Protein AF-0000000068155072 (afdb_homodimer)

pLDDT: mean 82.51, std 19.66, range [22.53, 98.81]

Organism: Acanthamoeba castellanii (strain ATCC 30010 / Neff) (NCBI:txid1257118)

Sequence (380 aa):
MREYTLVVLGPGGVGKSAITVQFIHDKFLERYDPTVEDSYRKEIAVDGAACTLDIMDTAGQDEYKALMDQYMKNAHGFLMVYSITSTTSFEAMNKFHESIRRVHPTALPVLLVGNKVDLENDREIQRAEGEEWAKKHHTGFIEVSAKGKINVVETFEWMVRAIDEWRKKHPDLNTQRSAAVGKKKKCTLFMREYTLVVLGPGGVGKSAITVQFIHDKFLERYDPTVEDSYRKEIAVDGAACTLDIMDTAGQDEYKALMDQYMKNAHGFLMVYSITSTTSFEAMNKFHESIRRVHPTALPVLLVGNKVDLENDREIQRAEGEEWAKKHHTGFIEVSAKGKINVVETFEWMVRAIDEWRKKHPDLNTQRSAAVGKKKKCTLF

InterPro domains:
  IPR001806 Small GTPase [PF00071] (6-163)
  IPR001806 Small GTPase [PS51421] (1-190)
  IPR001806 Small GTPase [SM00174] (6-166)
  IPR005225 Small GTP-binding domain [TIGR00231] (1-159)
  IPR020849 Small GTPase, Ras-type [PTHR24070] (3-178)
  IPR027417 P-loop containing nucleoside triphosphate hydrolase [G3DSA:3.40.50.300] (1-172)
  IPR027417 P-loop containing nucleoside triphosphate hydrolase [SSF52540] (3-174)

Radius of gyration: 23.32 Å; Cα contacts (8 Å, |Δi|>4): 671; chains: 2; bounding box: 80×67×50 Å

Foldseek 3Di:
DDDAQEAEDFDPPLCSVLLVCCQVPVDRDPPPCQPDFDWDWDWDDDPRDIDIDIDTDHRVPDVVVVVVVVSLLLHQEYEYTGEQLDPVRVVCSVVVLVVSCVNPVPDHAYEYEHEDVVPVVSGDHDPVNQVVVCVVSVYHYDYYYSNVRGCSNVVVVVNVVRSVVVCVVVVPVVVPSVVVVPPPPPPPDD/DDDAQEAEDFDPPLCSVLLVCCQVVVDRDPPPCQPDFDWDWDWDDDPRDIDIDIDTDHRVPDVVVVVVVVSLLLHQEYEYTGEQLDPVRVVCSVVVLVVSCVNPVPDHAYEYEHEDVVPVVSGDHDPVNQVVVCVVSVYHYDYYYSNVRGCSNVVVVVNVVRSVVVCVVPVPVVVPSVVVVPPPPPPPDD

Nearest PDB structures (foldseek):
  1yzq-assembly1_A  TM=7.860E-01  e=3.644E-17  Homo sapiens
  2gil-assembly2_B  TM=7.941E-01  e=4.414E-17  Homo sapiens
  4fmb-assembly1_B  TM=7.884E-01  e=1.304E-15  Homo sapiens
  8a4a-assembly1_B  TM=7.931E-01  e=2.633E-15  Bos taurus
  2y8e-assembly2_B  TM=7.922E-01  e=4.987E-15  Drosophila melanogaster

Secondary structure (DSSP, 8-state):
-EEEEEEEE--TTSSHHHHHHHHHHS---S------SEEEEEEEEETTEEEEEEEEE--S-HHHHHHHHHHHHH-SEEEEEEETT-HHHHHTHHHHHHHHHHH--S---EEEEEE-GGGGGG--S-HHHHHHHHHHHT-EEEE-BTTTTBSHHHHHHHHHHHHHHHHHH-HHHHHHHHHHHH--------/-EEEEEEEE--TTSSHHHHHHHHHHS---S------SEEEEEEEEETTEEEEEEEEE--S-HHHHHHHHHHHHH-SEEEEEEETT-HHHHHTHHHHHHHHHHH-SS---EEEEEE-GGGGGG--S-HHHHHHHHHHHT-EEEE-BTTTTBSHHHHHHHHHHHHHHHHHH-HHHHHHHHHHHH--------

Solvent-accessible surface area (backbone atoms only — not comparable to full-atom values): 20598 Å² total; per-residue (Å²): 129,54,73,43,33,34,37,38,45,38,51,72,88,33,42,61,62,32,38,50,40,21,59,75,66,70,39,65,61,85,78,60,45,24,54,59,71,40,75,48,77,45,78,46,73,55,96,88,37,70,32,36,39,37,36,38,38,52,43,40,47,71,74,43,49,58,53,46,51,51,46,65,72,64,38,47,30,38,38,40,37,19,25,24,61,31,60,69,36,50,62,46,47,58,59,54,51,50,55,50,38,70,77,35,74,68,80,58,45,36,35,39,33,36,20,48,56,80,45,60,90,53,53,61,51,54,68,67,57,52,49,50,52,18,59,76,68,71,33,42,69,48,67,21,11,38,80,74,63,35,53,47,66,54,50,57,49,49,49,53,52,45,36,53,52,49,41,71,76,38,64,81,62,54,63,61,65,58,50,69,72,56,66,67,71,77,77,66,80,123,129,54,73,42,34,36,36,39,43,39,51,71,89,33,42,62,62,32,37,51,41,21,61,74,68,70,40,65,63,83,78,59,46,25,57,58,67,42,75,46,78,46,79,44,74,55,97,87,38,70,32,36,39,37,36,37,38,53,44,40,48,70,73,43,50,60,51,48,51,51,47,66,71,64,39,47,30,37,39,41,35,19,24,24,59,30,59,68,37,49,62,47,46,59,60,54,51,49,55,48,39,71,76,35,73,69,80,58,45,38,34,40,32,36,20,49,56,82,43,60,91,53,52,62,50,53,69,66,55,53,49,51,51,19,59,76,68,72,34,42,68,48,65,22,12,36,80,74,63,34,54,47,64,55,51,56,48,49,49,54,52,44,36,53,54,48,41,71,73,38,63,82,62,53,62,61,65,57,49,68,74,56,65,65,72,78,76,67,79,123

Structure (mmCIF, N/CA/C/O backbone):
data_AF-0000000068155072-model_v1
#
loop_
_entity.id
_entity.type
_entity.pdbx_description
1 polymer 'small monomeric GTPase'
#
loop_
_atom_site.group_PDB
_atom_site.id
_atom_site.type_symbol
_atom_site.label_atom_id
_atom_site.label_alt_id
_atom_site.label_comp_id
_atom_site.label_asym_id
_atom_site.label_entity_id
_atom_site.label_seq_id
_atom_site.pdbx_PDB_ins_code
_atom_site.Cartn_x
_atom_site.Cartn_y
_atom_site.Cartn_z
_atom_site.occupancy
_atom_site.B_iso_or_equiv
_atom_site.auth_seq_id
_atom_site.auth_comp_id
_atom_site.auth_asym_id
_atom_site.auth_atom_id
_atom_site.pdbx_PDB_model_num
ATOM 1 N N . MET A 1 1 ? -21 -23.781 -3.838 1 61.44 1 MET A N 1
ATOM 2 C CA . MET A 1 1 ? -20 -23.359 -4.828 1 61.44 1 MET A CA 1
ATOM 3 C C . MET A 1 1 ? -18.609 -23.25 -4.191 1 61.44 1 MET A C 1
ATOM 5 O O . MET A 1 1 ? -18.484 -22.859 -3.033 1 61.44 1 MET A O 1
ATOM 9 N N . ARG A 1 2 ? -17.594 -23.938 -4.914 1 85.12 2 ARG A N 1
ATOM 10 C CA . ARG A 1 2 ? -16.234 -24 -4.375 1 85.12 2 ARG A CA 1
ATOM 11 C C . ARG A 1 2 ? -15.562 -22.625 -4.453 1 85.12 2 ARG A C 1
ATOM 13 O O . ARG A 1 2 ? -15.695 -21.922 -5.457 1 85.12 2 ARG A O 1
ATOM 20 N N . GLU A 1 3 ? -15.039 -22.156 -3.268 1 88.56 3 GLU A N 1
ATOM 21 C CA . GLU A 1 3 ? -14.383 -20.844 -3.182 1 88.56 3 GLU A CA 1
ATOM 22 C C . GLU A 1 3 ? -12.891 -20.984 -2.895 1 88.56 3 GLU A C 1
ATOM 24 O O . GLU A 1 3 ? -12.492 -21.844 -2.1 1 88.56 3 GLU A O 1
ATOM 29 N N . TYR A 1 4 ? -12.211 -20.25 -3.6 1 93.19 4 TYR A N 1
ATOM 30 C CA . TYR A 1 4 ? -10.758 -20.234 -3.453 1 93.19 4 TYR A CA 1
ATOM 31 C C . TYR A 1 4 ? -10.266 -18.812 -3.148 1 93.19 4 TYR A C 1
ATOM 33 O O . TYR A 1 4 ? -10.531 -17.875 -3.906 1 93.19 4 TYR A O 1
ATOM 41 N N . THR A 1 5 ? -9.617 -18.641 -2.029 1 91.81 5 THR A N 1
ATOM 42 C CA . THR A 1 5 ? -9.031 -17.359 -1.66 1 91.81 5 THR A CA 1
ATOM 43 C C . THR A 1 5 ? -7.539 -17.328 -1.968 1 91.81 5 THR A C 1
ATOM 45 O O . THR A 1 5 ? -6.781 -18.156 -1.455 1 91.81 5 THR A O 1
ATOM 48 N N . LEU A 1 6 ? -7.168 -16.344 -2.873 1 94.44 6 LEU A N 1
ATOM 49 C CA . LEU A 1 6 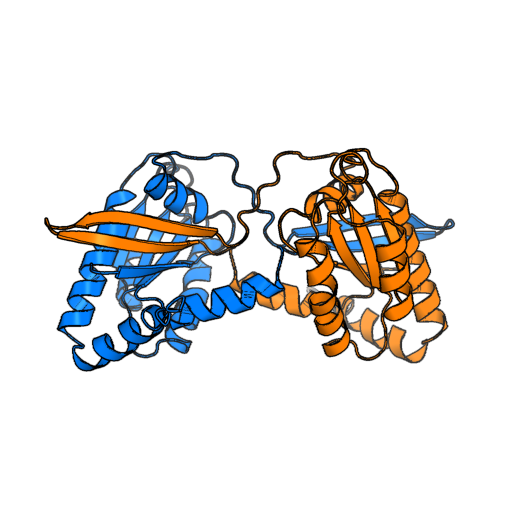? -5.773 -16.203 -3.277 1 94.44 6 LEU A CA 1
ATOM 50 C C . LEU A 1 6 ? -5.207 -14.859 -2.842 1 94.44 6 LEU A C 1
ATOM 52 O O . LEU A 1 6 ? -5.906 -13.844 -2.881 1 94.44 6 LEU A O 1
ATOM 56 N N . VAL A 1 7 ? -3.969 -14.844 -2.438 1 90.94 7 VAL A N 1
ATOM 57 C CA . VAL A 1 7 ? -3.248 -13.609 -2.146 1 90.94 7 VAL A CA 1
ATOM 58 C C . VAL A 1 7 ? -2.072 -13.461 -3.107 1 90.94 7 VAL A C 1
ATOM 60 O O . VAL A 1 7 ? -1.313 -14.406 -3.324 1 90.94 7 VAL A O 1
ATOM 63 N N . VAL A 1 8 ? -1.972 -12.281 -3.791 1 90.62 8 VAL A N 1
ATOM 64 C CA . VAL A 1 8 ? -0.889 -11.984 -4.723 1 90.62 8 VAL A CA 1
ATOM 65 C C . VAL A 1 8 ? 0.166 -11.125 -4.031 1 90.62 8 VAL A C 1
ATOM 67 O O . VAL A 1 8 ? -0.12 -10 -3.613 1 90.62 8 VAL A O 1
ATOM 70 N N . LEU A 1 9 ? 1.387 -11.664 -3.943 1 89.44 9 LEU A N 1
ATOM 71 C CA . LEU A 1 9 ? 2.479 -11.008 -3.232 1 89.44 9 LEU A CA 1
ATOM 72 C C . LEU A 1 9 ? 3.641 -10.711 -4.176 1 89.44 9 LEU A C 1
ATOM 74 O O . LEU A 1 9 ? 3.783 -11.359 -5.215 1 89.44 9 LEU A O 1
ATOM 78 N N . GLY A 1 10 ? 4.465 -9.75 -3.799 1 88.5 10 GLY A N 1
ATOM 79 C CA . GLY A 1 10 ? 5.664 -9.367 -4.527 1 88.5 10 GLY A CA 1
ATOM 80 C C . GLY A 1 10 ? 6.004 -7.895 -4.387 1 88.5 10 GLY A C 1
ATOM 81 O O . GLY A 1 10 ? 5.18 -7.105 -3.924 1 88.5 10 GLY A O 1
ATOM 82 N N . PRO A 1 11 ? 7.215 -7.586 -4.816 1 82.12 11 PRO A N 1
ATOM 83 C CA . PRO A 1 11 ? 7.605 -6.176 -4.734 1 82.12 11 PRO A CA 1
ATOM 84 C C . PRO A 1 11 ? 6.793 -5.281 -5.664 1 82.12 11 PRO A C 1
ATOM 86 O O . PRO A 1 11 ? 6.039 -5.777 -6.504 1 82.12 11 PRO A O 1
ATOM 89 N N . GLY A 1 12 ? 6.91 -3.992 -5.301 1 73.5 12 GLY A N 1
ATOM 90 C CA . GLY A 1 12 ? 6.27 -3.021 -6.172 1 73.5 12 GLY A CA 1
ATOM 91 C C . GLY A 1 12 ? 6.816 -3.037 -7.586 1 73.5 12 GLY A C 1
ATOM 92 O O . GLY A 1 12 ? 8.016 -3.215 -7.793 1 73.5 12 GLY A O 1
ATOM 93 N N . GLY A 1 13 ? 5.879 -2.9 -8.578 1 77.5 13 GLY A N 1
ATOM 94 C CA . GLY A 1 13 ? 6.289 -2.68 -9.953 1 77.5 13 GLY A CA 1
ATOM 95 C C . GLY A 1 13 ? 6.453 -3.965 -10.742 1 77.5 13 GLY A C 1
ATOM 96 O O . GLY A 1 13 ? 6.742 -3.934 -11.945 1 77.5 13 GLY A O 1
ATOM 97 N N . VAL A 1 14 ? 6.266 -5.078 -10.109 1 87.75 14 VAL A N 1
ATOM 98 C CA . VAL A 1 14 ? 6.547 -6.336 -10.797 1 87.75 14 VAL A CA 1
ATOM 99 C C . VAL A 1 14 ? 5.352 -6.73 -11.664 1 87.75 14 VAL A C 1
ATOM 101 O O . VAL A 1 14 ? 5.465 -7.602 -12.523 1 87.75 14 VAL A O 1
ATOM 104 N N . GLY A 1 15 ? 4.191 -6.172 -11.398 1 86.25 15 GLY A N 1
ATOM 105 C CA . GLY A 1 15 ? 3.033 -6.43 -12.234 1 86.25 15 GLY A CA 1
ATOM 106 C C . GLY A 1 15 ? 1.96 -7.242 -11.539 1 86.25 15 GLY A C 1
ATOM 107 O O . GLY A 1 15 ? 1.174 -7.93 -12.195 1 86.25 15 GLY A O 1
ATOM 108 N N . LYS A 1 16 ? 1.949 -7.223 -10.141 1 86 16 LYS A N 1
ATOM 109 C CA . LYS A 1 16 ? 0.896 -7.922 -9.414 1 86 16 LYS A CA 1
ATOM 110 C C . LYS A 1 16 ? -0.487 -7.484 -9.883 1 86 16 LYS A C 1
ATOM 112 O O . LYS A 1 16 ? -1.323 -8.32 -10.234 1 86 16 LYS A O 1
ATOM 117 N N . SER A 1 17 ? -0.639 -6.176 -9.922 1 80.56 17 SER A N 1
ATOM 118 C CA . SER A 1 17 ? -1.934 -5.633 -10.32 1 80.56 17 SER A CA 1
ATOM 119 C C . SER A 1 17 ? -2.211 -5.883 -11.797 1 80.56 17 SER A C 1
ATOM 121 O O . SER A 1 17 ? -3.357 -6.117 -12.188 1 80.56 17 SER A O 1
ATOM 123 N N . ALA A 1 18 ? -1.184 -5.738 -12.617 1 84.5 18 ALA A N 1
ATOM 124 C CA . ALA A 1 18 ? -1.366 -5.973 -14.047 1 84.5 18 ALA A CA 1
ATOM 125 C C . ALA A 1 18 ? -1.849 -7.398 -14.312 1 84.5 18 ALA A C 1
ATOM 127 O O . ALA A 1 18 ? -2.738 -7.613 -15.141 1 84.5 18 ALA A O 1
ATOM 128 N N . ILE A 1 19 ? -1.266 -8.391 -13.609 1 92.25 19 ILE A N 1
ATOM 129 C CA . ILE A 1 19 ? -1.659 -9.789 -13.766 1 92.25 19 ILE A CA 1
ATOM 130 C C . ILE A 1 19 ? -3.109 -9.969 -13.328 1 92.25 19 ILE A C 1
ATOM 132 O O . ILE A 1 19 ? -3.916 -10.555 -14.047 1 92.25 19 ILE A O 1
ATOM 136 N N . THR A 1 20 ? -3.447 -9.477 -12.156 1 89.12 20 THR A N 1
ATOM 137 C CA . THR A 1 20 ? -4.777 -9.641 -11.578 1 89.12 20 THR A CA 1
ATOM 138 C C . THR A 1 20 ? -5.832 -8.969 -12.445 1 89.12 20 THR A C 1
ATOM 140 O O . THR A 1 20 ? -6.875 -9.555 -12.742 1 89.12 20 THR A O 1
ATOM 143 N N . VAL A 1 21 ? -5.578 -7.758 -12.852 1 83.88 21 VAL A N 1
ATOM 144 C CA . VAL A 1 21 ? -6.539 -7.004 -13.648 1 83.88 21 VAL A CA 1
ATOM 145 C C . VAL A 1 21 ? -6.711 -7.664 -15.016 1 83.88 21 VAL A C 1
ATOM 147 O O . VAL A 1 21 ? -7.824 -7.727 -15.547 1 83.88 21 VAL A O 1
ATOM 150 N N . GLN A 1 22 ? -5.602 -8.102 -15.641 1 89.44 22 GLN A N 1
ATOM 151 C CA . GLN A 1 22 ? -5.703 -8.82 -16.906 1 89.44 22 GLN A CA 1
ATOM 152 C C . GLN A 1 22 ? -6.59 -10.055 -16.766 1 89.44 22 GLN A C 1
ATOM 154 O O . GLN A 1 22 ? -7.398 -10.352 -17.641 1 89.44 22 GLN A O 1
ATOM 159 N N . PHE A 1 23 ? -6.453 -10.727 -15.695 1 92.06 23 PHE A N 1
ATOM 160 C CA . PHE A 1 23 ? -7.25 -11.914 -15.438 1 92.06 23 PHE A CA 1
ATOM 161 C C . PHE A 1 23 ? -8.719 -11.555 -15.234 1 92.06 23 PHE A C 1
ATOM 163 O O . PHE A 1 23 ? -9.609 -12.203 -15.781 1 92.06 23 PHE A O 1
ATOM 170 N N . ILE A 1 24 ? -8.961 -10.516 -14.398 1 86.12 24 ILE A N 1
ATOM 171 C CA . ILE A 1 24 ? -10.312 -10.148 -13.984 1 86.12 24 ILE A CA 1
ATOM 172 C C . ILE A 1 24 ? -11.031 -9.445 -15.133 1 86.12 24 ILE A C 1
ATOM 174 O O . ILE A 1 24 ? -12.211 -9.711 -15.391 1 86.12 24 ILE A O 1
ATOM 178 N N . HIS A 1 25 ? -10.32 -8.602 -15.805 1 81.31 25 HIS A N 1
ATOM 179 C CA . HIS A 1 25 ? -11.008 -7.707 -16.719 1 81.31 25 HIS A CA 1
ATOM 180 C C . HIS A 1 25 ? -10.555 -7.938 -18.156 1 81.31 25 HIS A C 1
ATOM 182 O O . HIS A 1 25 ? -11.086 -7.328 -19.094 1 81.31 25 HIS A O 1
ATOM 188 N N . ASP A 1 26 ? -9.555 -8.844 -18.297 1 86.5 26 ASP A N 1
ATOM 189 C CA . ASP A 1 26 ? -9.008 -9.109 -19.625 1 86.5 26 ASP A CA 1
ATOM 190 C C . ASP A 1 26 ? -8.477 -7.832 -20.266 1 86.5 26 ASP A C 1
ATOM 192 O O . ASP A 1 26 ? -8.773 -7.551 -21.438 1 86.5 26 ASP A O 1
ATOM 196 N N . LYS A 1 27 ? -7.922 -6.996 -19.438 1 80.06 27 LYS A N 1
ATOM 197 C CA . LYS A 1 27 ? -7.316 -5.754 -19.922 1 80.06 27 LYS A CA 1
ATOM 198 C C . LYS A 1 27 ? -5.984 -5.488 -19.234 1 80.06 27 LYS A C 1
ATOM 200 O O . LYS A 1 27 ? -5.766 -5.922 -18.094 1 80.06 27 LYS A O 1
ATOM 205 N N . PHE A 1 28 ? -5.07 -5.02 -20.078 1 75.69 28 PHE A N 1
ATOM 206 C CA . PHE A 1 28 ? -3.809 -4.555 -19.516 1 75.69 28 PHE A CA 1
ATOM 207 C C . PHE A 1 28 ? -3.85 -3.051 -19.266 1 75.69 28 PHE A C 1
ATOM 209 O O . PHE A 1 28 ? -4.023 -2.264 -20.203 1 75.69 28 PHE A O 1
ATOM 216 N N . LEU A 1 29 ? -4.004 -2.705 -17.922 1 58.09 29 LEU A N 1
ATOM 217 C CA . LEU A 1 29 ? -3.99 -1.285 -17.594 1 58.09 29 LEU A CA 1
ATOM 218 C C . LEU A 1 29 ? -2.562 -0.781 -17.406 1 58.09 29 LEU A C 1
ATOM 220 O O . LEU A 1 29 ? -1.775 -1.386 -16.688 1 58.09 29 LEU A O 1
ATOM 224 N N . GLU A 1 30 ? -2.062 -0.038 -18.359 1 50.88 30 GLU A N 1
ATOM 225 C CA . GLU A 1 30 ? -0.708 0.5 -18.281 1 50.88 30 GLU A CA 1
ATOM 226 C C . GLU A 1 30 ? -0.482 1.266 -16.984 1 50.88 30 GLU A C 1
ATOM 228 O O . GLU A 1 30 ? 0.624 1.263 -16.438 1 50.88 30 GLU A O 1
ATOM 233 N N . ARG A 1 31 ? -1.545 2.068 -16.641 1 47.62 31 ARG A N 1
ATOM 234 C CA . ARG A 1 31 ? -1.227 3.092 -15.648 1 47.62 31 ARG A CA 1
ATOM 235 C C . ARG A 1 31 ? -1.619 2.639 -14.242 1 47.62 31 ARG A C 1
ATOM 237 O O . ARG A 1 31 ? -2.789 2.355 -13.984 1 47.62 31 ARG A O 1
ATOM 244 N N . TYR A 1 32 ? -1.314 1.458 -13.906 1 43.62 32 TYR A N 1
ATOM 245 C CA . TYR A 1 32 ? -1.665 1.358 -12.492 1 43.62 32 TYR A CA 1
ATOM 246 C C . TYR A 1 32 ? -0.524 1.851 -11.609 1 43.62 32 TYR A C 1
ATOM 248 O O . TYR A 1 32 ? 0.577 1.295 -11.641 1 43.62 32 TYR A O 1
ATOM 256 N N . ASP A 1 33 ? -0.371 3.152 -11.297 1 44.53 33 ASP A N 1
ATOM 257 C CA . ASP A 1 33 ? 0.772 3.477 -10.453 1 44.53 33 ASP A CA 1
ATOM 258 C C . ASP A 1 33 ? 0.342 3.684 -9 1 44.53 33 ASP A C 1
ATOM 260 O O . ASP A 1 33 ? -0.058 4.785 -8.617 1 44.53 33 ASP A O 1
ATOM 264 N N . PRO A 1 34 ? -0.252 2.582 -8.414 1 46.09 34 PRO A N 1
ATOM 265 C CA . PRO A 1 34 ? -0.543 2.816 -6.996 1 46.09 34 PRO A CA 1
ATOM 266 C C . PRO A 1 34 ? 0.652 3.385 -6.234 1 46.09 34 PRO A C 1
ATOM 268 O O . PRO A 1 34 ? 1.802 3.121 -6.598 1 46.09 34 PRO A O 1
ATOM 271 N N . THR A 1 35 ? 0.375 4.484 -5.73 1 46.97 35 THR A N 1
ATOM 272 C CA . THR A 1 35 ? 1.529 4.949 -4.973 1 46.97 35 THR A CA 1
ATOM 273 C C . THR A 1 35 ? 1.931 3.924 -3.914 1 46.97 35 THR A C 1
ATOM 275 O O . THR A 1 35 ? 1.097 3.482 -3.121 1 46.97 35 THR A O 1
ATOM 278 N N . VAL A 1 36 ? 2.736 2.957 -4.297 1 57.34 36 VAL A N 1
ATOM 279 C CA . VAL A 1 36 ? 3.527 2.355 -3.227 1 57.34 36 VAL A CA 1
ATOM 280 C C . VAL A 1 36 ? 4.172 3.451 -2.381 1 57.34 36 VAL A C 1
ATOM 282 O O . VAL A 1 36 ? 4.277 4.602 -2.816 1 57.34 36 VAL A O 1
ATOM 285 N N . GLU A 1 37 ? 4.34 3.129 -0.931 1 58.28 37 GLU A N 1
ATOM 286 C CA . GLU A 1 37 ? 5.027 4.09 -0.075 1 58.28 37 GLU A CA 1
ATOM 287 C C . GLU A 1 37 ? 6.152 4.793 -0.828 1 58.28 37 GLU A C 1
ATOM 289 O O . GLU A 1 37 ? 6.941 4.148 -1.52 1 58.28 37 GLU A O 1
ATOM 294 N N . ASP A 1 38 ? 5.973 6.113 -1.082 1 65.81 38 ASP A N 1
ATOM 295 C CA . ASP A 1 38 ? 7.016 6.922 -1.706 1 65.81 38 ASP A CA 1
ATOM 296 C C . ASP A 1 38 ? 7.645 7.879 -0.696 1 65.81 38 ASP A C 1
ATOM 298 O O . ASP A 1 38 ? 6.969 8.359 0.218 1 65.81 38 ASP A O 1
ATOM 302 N N . SER A 1 39 ? 8.945 7.922 -0.762 1 75.56 39 SER A N 1
ATOM 303 C CA . SER A 1 3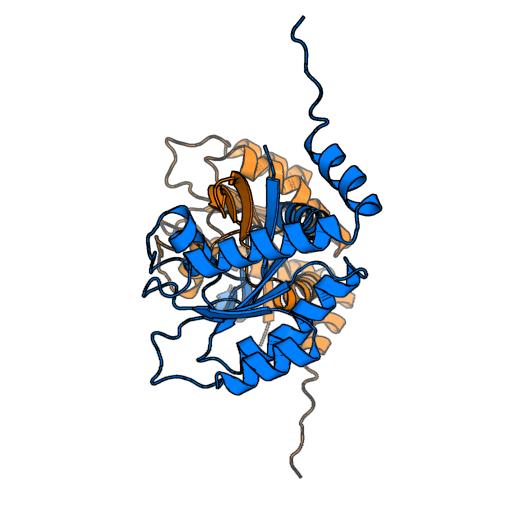9 ? 9.672 8.906 0.039 1 75.56 39 SER A CA 1
ATOM 304 C C . SER A 1 39 ? 10.242 10.016 -0.834 1 75.56 39 SER A C 1
ATOM 306 O O . SER A 1 39 ? 10.711 9.766 -1.945 1 75.56 39 SER A O 1
ATOM 308 N N . TYR A 1 40 ? 10.023 11.242 -0.422 1 78.75 40 TYR A N 1
ATOM 309 C CA . TYR A 1 40 ? 10.523 12.414 -1.123 1 78.75 40 TYR A CA 1
ATOM 310 C C . TYR A 1 40 ? 11.414 13.258 -0.213 1 78.75 40 TYR A C 1
ATOM 312 O O . TYR A 1 40 ? 11.203 13.305 1.001 1 78.75 40 TYR A O 1
ATOM 320 N N . ARG A 1 41 ? 12.5 13.836 -0.792 1 81.5 41 ARG A N 1
ATOM 321 C CA . ARG A 1 41 ? 13.312 14.836 -0.11 1 81.5 41 ARG A CA 1
ATOM 322 C C . ARG A 1 41 ? 13.273 16.172 -0.847 1 81.5 41 ARG A C 1
ATOM 324 O O . ARG A 1 41 ? 13.383 16.219 -2.074 1 81.5 41 ARG A O 1
ATOM 331 N N . LYS A 1 42 ? 12.906 17.234 -0.116 1 85.5 42 LYS A N 1
ATOM 332 C CA . LYS A 1 42 ? 12.836 18.562 -0.711 1 85.5 42 LYS A CA 1
ATOM 333 C C . LYS A 1 42 ? 13.461 19.609 0.208 1 85.5 42 LYS A C 1
ATOM 335 O O . LYS A 1 42 ? 13.25 19.578 1.423 1 85.5 42 LYS A O 1
ATOM 340 N N . GLU A 1 43 ? 14.367 20.438 -0.388 1 87.69 43 GLU A N 1
ATOM 341 C CA . GLU A 1 43 ? 14.859 21.609 0.33 1 87.69 43 GLU A CA 1
ATOM 342 C C . GLU A 1 43 ? 13.898 22.781 0.196 1 87.69 43 GLU A C 1
ATOM 344 O O . GLU A 1 43 ? 13.438 23.094 -0.904 1 87.69 43 GLU A O 1
ATOM 349 N N . ILE A 1 44 ? 13.562 23.328 1.312 1 87.5 44 ILE A N 1
ATOM 350 C CA . ILE A 1 44 ? 12.703 24.5 1.274 1 87.5 44 ILE A CA 1
ATOM 351 C C . ILE A 1 44 ? 13.234 25.547 2.25 1 87.5 44 ILE A C 1
ATOM 353 O O . ILE A 1 44 ? 14.086 25.25 3.09 1 87.5 44 ILE A O 1
ATOM 357 N N . ALA A 1 45 ? 12.828 26.844 1.953 1 89.38 45 ALA A N 1
ATOM 358 C CA . ALA A 1 45 ? 13.125 27.922 2.885 1 89.38 45 ALA A CA 1
ATOM 359 C C . ALA A 1 45 ? 11.891 28.297 3.701 1 89.38 45 ALA A C 1
ATOM 361 O O . ALA A 1 45 ? 10.836 28.609 3.137 1 89.38 45 ALA A O 1
ATOM 362 N N . VAL A 1 46 ? 12.055 28.141 5.059 1 90.06 46 VAL A N 1
ATOM 363 C CA . VAL A 1 46 ? 10.992 28.547 5.961 1 90.06 46 VAL A CA 1
ATOM 364 C C . VAL A 1 46 ? 11.508 29.625 6.918 1 90.06 46 VAL A C 1
ATOM 366 O O . VAL A 1 46 ? 12.492 29.406 7.629 1 90.06 46 VAL A O 1
ATOM 369 N N . ASP A 1 47 ? 10.773 30.797 6.902 1 91.19 47 ASP A N 1
ATOM 370 C CA . ASP A 1 47 ? 11.156 31.938 7.742 1 91.19 47 ASP A CA 1
ATOM 371 C C . ASP A 1 47 ? 12.641 32.25 7.586 1 91.19 47 ASP A C 1
ATOM 373 O O . ASP A 1 47 ? 13.352 32.438 8.578 1 91.19 47 ASP A O 1
ATOM 377 N N . GLY A 1 48 ? 13.125 32.219 6.379 1 87.19 48 GLY A N 1
ATOM 378 C CA . GLY A 1 48 ? 14.461 32.656 6.012 1 87.19 48 GLY A CA 1
ATOM 379 C C . GLY A 1 48 ? 15.531 31.609 6.23 1 87.19 48 GLY A C 1
ATOM 380 O O . GLY A 1 48 ? 16.703 31.844 5.953 1 87.19 48 GLY A O 1
ATOM 381 N N . ALA A 1 49 ? 15.203 30.453 6.734 1 88.88 49 ALA A N 1
ATOM 382 C CA . ALA A 1 49 ? 16.172 29.406 6.984 1 88.88 49 ALA A CA 1
ATOM 383 C C . ALA A 1 49 ? 15.938 28.203 6.07 1 88.88 49 ALA A C 1
ATOM 385 O O . ALA A 1 49 ? 14.805 27.75 5.906 1 88.88 49 ALA A O 1
ATOM 386 N N . ALA A 1 50 ? 17.031 27.781 5.527 1 88.38 50 ALA A N 1
ATOM 387 C CA . ALA A 1 50 ? 16.953 26.594 4.676 1 88.38 50 ALA A CA 1
ATOM 388 C C . ALA A 1 50 ? 16.797 25.328 5.508 1 88.38 50 ALA A C 1
ATOM 390 O O . ALA A 1 50 ? 17.406 25.188 6.566 1 88.38 50 ALA A O 1
ATOM 391 N N . CYS A 1 51 ? 15.938 24.422 5.082 1 89.06 51 CYS A N 1
ATOM 392 C CA . CYS A 1 51 ? 15.797 23.125 5.73 1 89.06 51 CYS A CA 1
ATOM 393 C C . CYS A 1 51 ? 15.422 22.047 4.719 1 89.06 51 CYS A C 1
ATOM 395 O O . CYS A 1 51 ? 15.008 22.359 3.602 1 89.06 51 CYS A O 1
ATOM 397 N N . THR A 1 52 ? 15.68 20.797 5.078 1 88.56 52 THR A N 1
ATOM 398 C CA . THR A 1 52 ? 15.359 19.641 4.23 1 88.56 52 THR A CA 1
ATOM 399 C C . THR A 1 52 ? 14.172 18.875 4.797 1 88.56 52 THR A C 1
ATOM 401 O O . THR A 1 52 ? 14.156 18.531 5.98 1 88.56 52 THR A O 1
ATOM 404 N N . LEU A 1 53 ? 13.164 18.703 3.92 1 90.25 53 LEU A N 1
ATOM 405 C CA . LEU A 1 53 ? 12.031 17.859 4.27 1 90.25 53 LEU A CA 1
ATOM 406 C C . LEU A 1 53 ? 12.203 16.453 3.695 1 90.25 53 LEU A C 1
ATOM 408 O O . LEU A 1 53 ? 12.484 16.297 2.506 1 90.25 53 LEU A O 1
ATOM 412 N N . ASP A 1 54 ? 12.164 15.477 4.574 1 89 54 ASP A N 1
ATOM 413 C CA . ASP A 1 54 ? 12.047 14.07 4.215 1 89 54 ASP A CA 1
ATOM 414 C C . ASP A 1 54 ? 10.617 13.562 4.434 1 89 54 ASP A C 1
ATOM 416 O O . ASP A 1 54 ? 10.156 13.477 5.574 1 89 54 ASP A O 1
ATOM 420 N N . ILE A 1 55 ? 9.93 13.273 3.33 1 88.69 55 ILE A N 1
ATOM 421 C CA . ILE A 1 55 ? 8.5 12.992 3.406 1 88.69 55 ILE A CA 1
ATOM 422 C C . ILE A 1 55 ? 8.234 11.539 3.012 1 88.69 55 ILE A C 1
ATOM 424 O O . ILE A 1 55 ? 8.625 11.102 1.926 1 88.69 55 ILE A O 1
ATOM 428 N N . MET A 1 56 ? 7.609 10.773 3.918 1 83.06 56 MET A N 1
ATOM 429 C CA . MET A 1 56 ? 7.082 9.453 3.584 1 83.06 56 MET A CA 1
ATOM 430 C C . MET A 1 56 ? 5.602 9.531 3.238 1 83.06 56 MET A C 1
ATOM 432 O O . MET A 1 56 ? 4.773 9.859 4.094 1 83.06 56 MET A O 1
ATOM 436 N N . ASP A 1 57 ? 5.289 9.398 2.002 1 79.31 57 ASP A N 1
ATOM 437 C CA . ASP A 1 57 ? 3.922 9.258 1.518 1 79.31 57 ASP A CA 1
ATOM 438 C C . ASP A 1 57 ? 3.455 7.805 1.617 1 79.31 57 ASP A C 1
ATOM 440 O O . ASP A 1 57 ? 3.99 6.926 0.938 1 79.31 57 ASP A O 1
ATOM 444 N N . THR A 1 58 ? 2.486 7.598 2.496 1 78.31 58 THR A N 1
ATOM 445 C CA . THR A 1 58 ? 2.092 6.223 2.785 1 78.31 58 THR A CA 1
ATOM 446 C C . THR A 1 58 ? 0.917 5.801 1.907 1 78.31 58 THR A C 1
ATOM 448 O O . THR A 1 58 ? 0.144 6.645 1.449 1 78.31 58 THR A O 1
ATOM 451 N N . ALA A 1 59 ? 0.86 4.531 1.638 1 69.69 59 ALA A N 1
ATOM 452 C CA . ALA A 1 59 ? -0.322 3.986 0.975 1 69.69 59 ALA A CA 1
ATOM 453 C C . ALA A 1 59 ? -1.493 3.875 1.946 1 69.69 59 ALA A C 1
ATOM 455 O O . ALA A 1 59 ? -1.295 3.668 3.146 1 69.69 59 ALA A O 1
ATOM 456 N N . GLY A 1 60 ? -2.686 4.402 1.826 1 58.75 60 GLY A N 1
ATOM 457 C CA . GLY A 1 60 ? -3.824 4.297 2.725 1 58.75 60 GLY A CA 1
ATOM 458 C C . GLY A 1 60 ? -3.803 3.035 3.566 1 58.75 60 GLY A C 1
ATOM 459 O O . GLY A 1 60 ? -3.797 1.925 3.031 1 58.75 60 GLY A O 1
ATOM 460 N N . GLN A 1 61 ? -3.045 3.01 4.891 1 53.47 61 GLN A N 1
ATOM 461 C CA . GLN A 1 61 ? -2.373 1.943 5.625 1 53.47 61 GLN A CA 1
ATOM 462 C C . GLN A 1 61 ? -3.375 1.104 6.414 1 53.47 61 GLN A C 1
ATOM 464 O O . GLN A 1 61 ? -3.314 -0.127 6.391 1 53.47 61 GLN A O 1
ATOM 469 N N . ASP A 1 62 ? -4.105 1.724 7.586 1 48.53 62 ASP A N 1
ATOM 470 C CA . ASP A 1 62 ? -4.547 0.894 8.703 1 48.53 62 ASP A CA 1
ATOM 471 C C . ASP A 1 62 ? -5.512 -0.19 8.234 1 48.53 62 ASP A C 1
ATOM 473 O O . ASP A 1 62 ? -5.391 -1.353 8.617 1 48.53 62 ASP A O 1
ATOM 477 N N . GLU A 1 63 ? -6.41 0.267 7.605 1 46.44 63 GLU A N 1
ATOM 478 C CA . GLU A 1 63 ? -7.445 -0.69 7.223 1 46.44 63 GLU A CA 1
ATOM 479 C C . GLU A 1 63 ? -6.887 -1.754 6.281 1 46.44 63 GLU A C 1
ATOM 481 O O . GLU A 1 63 ? -7.316 -2.908 6.316 1 46.44 63 GLU A O 1
ATOM 486 N N . TYR A 1 64 ? -5.695 -1.347 5.941 1 51.19 64 TYR A N 1
ATOM 487 C CA . TYR A 1 64 ? -5.152 -2.248 4.93 1 51.19 64 TYR A CA 1
ATOM 488 C C . TYR A 1 64 ? -4.359 -3.379 5.578 1 51.19 64 TYR A C 1
ATOM 490 O O . TYR A 1 64 ? -4.438 -4.527 5.141 1 51.19 64 TYR A O 1
ATOM 498 N N . LYS A 1 65 ? -3.82 -2.973 6.672 1 58.69 65 LYS A N 1
ATOM 499 C CA . LYS A 1 65 ? -3.031 -4.016 7.32 1 58.69 65 LYS A CA 1
ATOM 500 C C . LYS A 1 65 ? -3.926 -5.137 7.848 1 58.69 65 LYS A C 1
ATOM 502 O O . LYS A 1 65 ? -3.627 -6.316 7.66 1 58.69 65 LYS A O 1
ATOM 507 N N . ALA A 1 66 ? -4.988 -4.727 8.617 1 60.72 66 ALA A N 1
ATOM 508 C CA . ALA A 1 66 ? -5.895 -5.734 9.156 1 60.72 66 ALA A CA 1
ATOM 509 C C . ALA A 1 66 ? -6.496 -6.59 8.047 1 60.72 66 ALA A C 1
ATOM 511 O O . ALA A 1 66 ? -6.613 -7.809 8.188 1 60.72 66 ALA A O 1
ATOM 512 N N . LEU A 1 67 ? -6.914 -6.004 7.043 1 62.19 67 LEU A N 1
ATOM 513 C CA . LEU A 1 67 ? -7.484 -6.73 5.91 1 62.19 67 LEU A CA 1
ATOM 514 C C . LEU A 1 67 ? -6.453 -7.676 5.301 1 62.19 67 LEU A C 1
ATOM 516 O O . LEU A 1 67 ? -6.766 -8.828 4.996 1 62.19 67 LEU A O 1
ATOM 520 N N . MET A 1 68 ? -5.277 -7.188 5.23 1 70.62 68 MET A N 1
ATOM 521 C CA . MET A 1 68 ? -4.215 -8.031 4.684 1 70.62 68 MET A CA 1
ATOM 522 C C . MET A 1 68 ? -3.941 -9.219 5.598 1 70.62 68 MET A C 1
ATOM 524 O O . MET A 1 68 ? -3.766 -10.344 5.121 1 70.62 68 MET A O 1
ATOM 528 N N . ASP A 1 69 ? -3.908 -8.93 6.848 1 74.56 69 ASP A N 1
ATOM 529 C CA . ASP A 1 69 ? -3.686 -10.008 7.801 1 74.56 69 ASP A CA 1
ATOM 530 C C . ASP A 1 69 ? -4.762 -11.086 7.668 1 74.56 69 ASP A C 1
ATOM 532 O O . ASP A 1 69 ? -4.461 -12.281 7.719 1 74.56 69 ASP A O 1
ATOM 536 N N . GLN A 1 70 ? -5.938 -10.625 7.578 1 77.25 70 GLN A N 1
ATOM 537 C CA . GLN A 1 70 ? -7.051 -11.562 7.43 1 77.25 70 GLN A CA 1
ATOM 538 C C . GLN A 1 70 ? -6.918 -12.375 6.148 1 77.25 70 GLN A C 1
ATOM 540 O O . GLN A 1 70 ? -7.156 -13.586 6.148 1 77.25 70 GLN A O 1
ATOM 545 N N . TYR A 1 71 ? -6.551 -11.836 5.109 1 80.06 71 TYR A N 1
ATOM 546 C CA . TYR A 1 71 ? -6.379 -12.539 3.848 1 80.06 71 TYR A CA 1
ATOM 547 C C . TYR A 1 71 ? -5.223 -13.531 3.926 1 80.06 71 TYR A C 1
ATOM 549 O O . TYR A 1 71 ? -5.32 -14.648 3.428 1 80.06 71 TYR A O 1
ATOM 557 N N . MET A 1 72 ? -4.203 -13.047 4.555 1 85.44 72 MET A N 1
ATOM 558 C CA . MET A 1 72 ? -3.047 -13.93 4.691 1 85.44 72 MET A CA 1
ATOM 559 C C . MET A 1 72 ? -3.406 -15.18 5.488 1 85.44 72 MET A C 1
ATOM 561 O O . MET A 1 72 ? -2.994 -16.281 5.133 1 85.44 72 MET A O 1
ATOM 565 N N . LYS A 1 73 ? -4.152 -14.953 6.477 1 87.75 73 LYS A N 1
ATOM 566 C CA . LYS A 1 73 ? -4.531 -16.062 7.352 1 87.75 73 LYS A CA 1
ATOM 567 C C . LYS A 1 73 ? -5.527 -16.984 6.668 1 87.75 73 LYS A C 1
ATOM 569 O O . LYS A 1 73 ? -5.461 -18.219 6.832 1 87.75 73 LYS A O 1
ATOM 574 N N . ASN A 1 74 ? -6.414 -16.516 5.863 1 87.12 74 ASN A N 1
ATOM 575 C CA . ASN A 1 74 ? -7.527 -17.281 5.32 1 87.12 74 ASN A CA 1
ATOM 576 C C . ASN A 1 74 ? -7.254 -17.734 3.891 1 87.12 74 ASN A C 1
ATOM 578 O O . ASN A 1 74 ? -8.07 -18.438 3.289 1 87.12 74 ASN A O 1
ATOM 582 N N . ALA A 1 75 ? -6.102 -17.422 3.428 1 91.81 75 ALA A N 1
ATOM 583 C CA . ALA A 1 75 ? -5.773 -17.75 2.041 1 91.81 75 ALA A CA 1
ATOM 584 C C . ALA A 1 75 ? -5.746 -19.25 1.822 1 91.81 75 ALA A C 1
ATOM 586 O O . ALA A 1 75 ? -5.406 -20.016 2.732 1 91.81 75 ALA A O 1
ATOM 587 N N . HIS A 1 76 ? -6.148 -19.625 0.609 1 94.25 76 HIS A N 1
ATOM 588 C CA . HIS A 1 76 ? -6.016 -21.016 0.182 1 94.25 76 HIS A CA 1
ATOM 589 C C . HIS A 1 76 ? -4.762 -21.219 -0.666 1 94.25 76 HIS A C 1
ATOM 591 O O . HIS A 1 76 ? -4.301 -22.344 -0.844 1 94.25 76 HIS A O 1
ATOM 597 N N . GLY A 1 77 ? -4.27 -20.188 -1.199 1 96.06 77 GLY A N 1
ATOM 598 C CA . GLY A 1 77 ? -3.066 -20.219 -2.014 1 96.06 77 GLY A CA 1
ATOM 599 C C . GLY A 1 77 ? -2.445 -18.859 -2.219 1 96.06 77 GLY A C 1
ATOM 600 O O . GLY A 1 77 ? -3.084 -17.828 -1.965 1 96.06 77 GLY A O 1
ATOM 601 N N . PHE A 1 78 ? -1.229 -18.844 -2.693 1 96.62 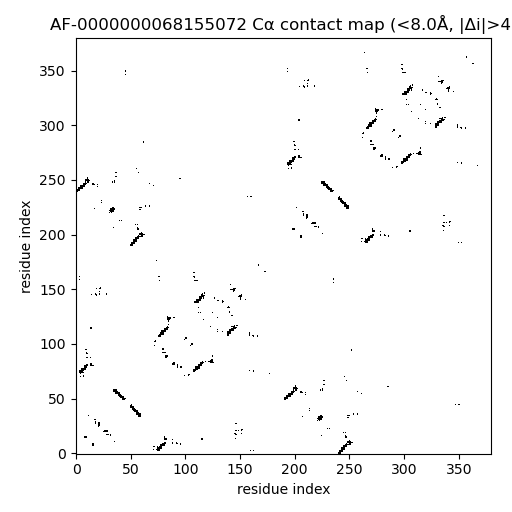78 PHE A N 1
ATOM 602 C CA . PHE A 1 78 ? -0.477 -17.594 -2.857 1 96.62 78 PHE A CA 1
ATOM 603 C C . PHE A 1 78 ? 0.196 -17.547 -4.223 1 96.62 78 PHE A C 1
ATOM 605 O O . PHE A 1 78 ? 0.729 -18.562 -4.695 1 96.62 78 PHE A O 1
ATOM 612 N N . LEU A 1 79 ? 0.112 -16.391 -4.844 1 97.19 79 LEU A N 1
ATOM 613 C CA . LEU A 1 79 ? 0.977 -16.062 -5.973 1 97.19 79 LEU A CA 1
ATOM 614 C C . LEU A 1 79 ? 2.127 -15.156 -5.531 1 97.19 79 LEU A C 1
ATOM 616 O O . LEU A 1 79 ? 1.901 -14.109 -4.914 1 97.19 79 LEU A O 1
ATOM 620 N N . MET A 1 80 ? 3.32 -15.586 -5.73 1 96.44 80 MET A N 1
ATOM 621 C CA . MET A 1 80 ? 4.496 -14.742 -5.52 1 96.44 80 MET A CA 1
ATOM 622 C C . MET A 1 80 ? 5.062 -14.258 -6.852 1 96.44 80 MET A C 1
ATOM 624 O O . MET A 1 80 ? 5.566 -15.055 -7.645 1 96.44 80 MET A O 1
ATOM 628 N N . VAL A 1 81 ? 5.023 -12.961 -7.066 1 96.12 81 VAL A N 1
ATOM 629 C CA . VAL A 1 81 ? 5.328 -12.422 -8.383 1 96.12 81 VAL A CA 1
ATOM 630 C C . VAL A 1 81 ? 6.656 -11.672 -8.344 1 96.12 81 VAL A C 1
ATOM 632 O O . VAL A 1 81 ? 6.902 -10.875 -7.438 1 96.12 81 VAL A O 1
ATOM 635 N N . TYR A 1 82 ? 7.562 -11.969 -9.266 1 96.62 82 TYR A N 1
ATOM 636 C CA . TYR A 1 82 ? 8.734 -11.156 -9.562 1 96.62 82 TYR A CA 1
ATOM 637 C C . TYR A 1 82 ? 8.773 -10.773 -11.039 1 96.62 82 TYR A C 1
ATOM 639 O O . TYR A 1 82 ? 7.98 -11.273 -11.836 1 96.62 82 TYR A O 1
ATOM 647 N N . SER A 1 83 ? 9.531 -9.766 -11.367 1 95.38 83 SER A N 1
ATOM 648 C CA . SER A 1 83 ? 9.781 -9.406 -12.758 1 95.38 83 SER A CA 1
ATOM 649 C C . SER A 1 83 ? 11.047 -10.078 -13.281 1 95.38 83 SER A C 1
ATOM 651 O O . SER A 1 83 ? 12.102 -10.023 -12.648 1 95.38 83 SER A O 1
ATOM 653 N N . ILE A 1 84 ? 10.93 -10.672 -14.445 1 98.69 84 ILE A N 1
ATOM 654 C CA . ILE A 1 84 ? 12.094 -11.352 -14.992 1 98.69 84 ILE A CA 1
ATOM 655 C C . ILE A 1 84 ? 13.172 -10.328 -15.336 1 98.69 84 ILE A C 1
ATOM 657 O O . ILE A 1 84 ? 14.328 -10.688 -15.594 1 98.69 84 ILE A O 1
ATOM 661 N N . THR A 1 85 ? 12.867 -9.023 -15.328 1 97.56 85 THR A N 1
ATOM 662 C CA . THR A 1 85 ? 13.805 -7.965 -15.672 1 97.56 85 THR A CA 1
ATOM 663 C C . THR A 1 85 ? 14.406 -7.336 -14.414 1 97.56 85 THR A C 1
ATOM 665 O O . THR A 1 85 ? 15.023 -6.273 -14.484 1 97.56 85 THR A O 1
ATOM 668 N N . SER A 1 86 ? 14.172 -7.922 -13.25 1 94.88 86 SER A N 1
ATOM 669 C CA . SER A 1 86 ? 14.617 -7.312 -12.008 1 94.88 86 SER A CA 1
ATOM 670 C C . SER A 1 86 ? 15.164 -8.359 -11.039 1 94.88 86 SER A C 1
ATOM 672 O O . SER A 1 86 ? 14.398 -9.055 -10.367 1 94.88 86 SER A O 1
ATOM 674 N N . THR A 1 87 ? 16.469 -8.367 -10.922 1 96.56 87 THR A N 1
ATOM 675 C CA . THR A 1 87 ? 17.125 -9.266 -9.984 1 96.56 87 THR A CA 1
ATOM 676 C C . THR A 1 87 ? 16.672 -8.992 -8.555 1 96.56 87 THR A C 1
ATOM 678 O O . THR A 1 87 ? 16.453 -9.93 -7.781 1 96.56 87 THR A O 1
ATOM 681 N N . THR A 1 88 ? 16.484 -7.762 -8.258 1 91.31 88 THR A N 1
ATOM 682 C CA . THR A 1 88 ? 16.078 -7.387 -6.906 1 91.31 88 THR A CA 1
ATOM 683 C C . THR A 1 88 ? 14.695 -7.938 -6.578 1 91.31 88 THR A C 1
ATOM 685 O O . THR A 1 88 ? 14.445 -8.383 -5.457 1 91.31 88 THR A O 1
ATOM 688 N N . SER A 1 89 ? 13.82 -7.895 -7.547 1 91.38 89 SER A N 1
ATOM 689 C CA . SER A 1 89 ? 12.484 -8.43 -7.316 1 91.38 89 SER A CA 1
ATOM 690 C C . SER A 1 89 ? 12.523 -9.938 -7.078 1 91.38 89 SER A C 1
ATOM 692 O O . SER A 1 89 ? 11.758 -10.461 -6.273 1 91.38 89 SER A O 1
ATOM 694 N N . PHE A 1 90 ? 13.445 -10.656 -7.746 1 97.19 90 PHE A N 1
ATOM 695 C CA . PHE A 1 90 ? 13.594 -12.094 -7.598 1 97.19 90 PHE A CA 1
ATOM 696 C C . PHE A 1 90 ? 14.156 -12.445 -6.227 1 97.19 90 PHE A C 1
ATOM 698 O O . PHE A 1 90 ? 13.68 -13.375 -5.57 1 97.19 90 PHE A O 1
ATOM 705 N N . GLU A 1 91 ? 15.07 -11.703 -5.824 1 94.75 91 GLU A N 1
ATOM 706 C CA . GLU A 1 91 ? 15.703 -11.953 -4.531 1 94.75 91 GLU A CA 1
ATOM 707 C C . GLU A 1 91 ? 14.711 -11.766 -3.389 1 94.75 91 GLU A C 1
ATOM 709 O O . GLU A 1 91 ? 14.805 -12.438 -2.361 1 94.75 91 GLU A O 1
ATOM 714 N N . ALA A 1 92 ? 13.75 -10.938 -3.57 1 91.19 92 ALA A N 1
ATOM 715 C CA . ALA A 1 92 ? 12.758 -10.648 -2.541 1 91.19 92 ALA A CA 1
ATOM 716 C C . ALA A 1 92 ? 11.836 -11.844 -2.316 1 91.19 92 ALA A C 1
ATOM 718 O O . ALA A 1 92 ? 11.125 -11.898 -1.311 1 91.19 92 ALA A O 1
ATOM 719 N N . MET A 1 93 ? 11.812 -12.781 -3.217 1 95.88 93 MET A N 1
ATOM 720 C CA . MET A 1 93 ? 10.906 -13.922 -3.121 1 95.88 93 MET A CA 1
ATOM 721 C C . MET A 1 93 ? 11.188 -14.734 -1.862 1 95.88 93 MET A C 1
ATOM 723 O O . MET A 1 93 ? 10.273 -15.312 -1.274 1 95.88 93 MET A O 1
ATOM 727 N N . ASN A 1 94 ? 12.414 -14.758 -1.44 1 95.12 94 ASN A N 1
ATOM 728 C CA . ASN A 1 94 ? 12.75 -15.469 -0.211 1 95.12 94 ASN A CA 1
ATOM 729 C C . ASN A 1 94 ? 11.977 -14.914 0.984 1 95.12 94 ASN A C 1
ATOM 731 O O . ASN A 1 94 ? 11.414 -15.672 1.772 1 95.12 94 ASN A O 1
ATOM 735 N N . LYS A 1 95 ? 11.992 -13.648 1.033 1 89.69 95 LYS A N 1
ATOM 736 C CA . LYS A 1 95 ? 11.32 -13.008 2.158 1 89.69 95 LYS A CA 1
ATOM 737 C C . LYS A 1 95 ? 9.812 -13.25 2.115 1 89.69 95 LYS A C 1
ATOM 739 O O . LYS A 1 95 ? 9.195 -13.508 3.148 1 89.69 95 LYS A O 1
ATOM 744 N N . PHE A 1 96 ? 9.234 -13.117 0.974 1 90.44 96 PHE A N 1
ATOM 745 C CA . PHE A 1 96 ? 7.805 -13.352 0.831 1 90.44 96 PHE A CA 1
ATOM 746 C C . PHE A 1 96 ? 7.457 -14.797 1.188 1 90.44 96 PHE A C 1
ATOM 748 O O . PHE A 1 96 ? 6.484 -15.047 1.899 1 90.44 96 PHE A O 1
ATOM 755 N N . HIS A 1 97 ? 8.258 -15.695 0.715 1 93.75 97 HIS A N 1
ATOM 756 C CA . HIS A 1 97 ? 8.016 -17.109 0.997 1 93.75 97 HIS A CA 1
ATOM 757 C C . HIS A 1 97 ? 8.117 -17.391 2.49 1 93.75 97 HIS A C 1
ATOM 759 O O . HIS A 1 97 ? 7.305 -18.156 3.037 1 93.75 97 HIS A O 1
ATOM 765 N N . GLU A 1 98 ? 9.062 -16.812 3.133 1 91.12 98 GLU A N 1
ATOM 766 C CA . GLU A 1 98 ? 9.219 -16.969 4.574 1 91.12 98 GLU A CA 1
ATOM 767 C C . GLU A 1 98 ? 8 -16.453 5.324 1 91.12 98 GLU A C 1
ATOM 769 O O . GLU A 1 98 ? 7.566 -17.047 6.312 1 91.12 98 GLU A O 1
ATOM 774 N N . SER A 1 99 ? 7.5 -15.367 4.863 1 87.06 99 SER A N 1
ATOM 775 C CA . SER A 1 99 ? 6.324 -14.789 5.504 1 87.06 99 SER A CA 1
ATOM 776 C C . SER A 1 99 ? 5.117 -15.719 5.391 1 87.06 99 SER A C 1
ATOM 778 O O . SER A 1 99 ? 4.312 -15.812 6.32 1 87.06 99 SER A O 1
ATOM 780 N N . ILE A 1 100 ? 4.945 -16.359 4.234 1 91 100 ILE A N 1
ATOM 781 C CA . ILE A 1 100 ? 3.857 -17.312 4.035 1 91 100 ILE A CA 1
ATOM 782 C C . ILE A 1 100 ? 4.02 -18.5 4.992 1 91 100 ILE A C 1
ATOM 784 O O . ILE A 1 100 ? 3.057 -18.906 5.645 1 91 100 ILE A O 1
ATOM 788 N N . ARG A 1 101 ? 5.227 -18.953 5.113 1 91.25 101 ARG A N 1
ATOM 789 C CA . ARG A 1 101 ? 5.492 -20.141 5.918 1 91.25 101 ARG A CA 1
ATOM 790 C C . ARG A 1 101 ? 5.301 -19.859 7.402 1 91.25 101 ARG A C 1
ATOM 792 O O . ARG A 1 101 ? 4.91 -20.734 8.164 1 91.25 101 ARG A O 1
ATOM 799 N N . ARG A 1 102 ? 5.551 -18.672 7.766 1 88.25 102 ARG A N 1
ATOM 800 C CA . ARG A 1 102 ? 5.32 -18.297 9.156 1 88.25 102 ARG A CA 1
ATOM 801 C C . ARG A 1 102 ? 3.838 -18.375 9.508 1 88.25 102 ARG A C 1
ATOM 803 O O . ARG A 1 102 ? 3.479 -18.812 10.602 1 88.25 102 ARG A O 1
ATOM 810 N N . VAL A 1 103 ? 3.055 -17.953 8.664 1 84.94 103 VAL A N 1
ATOM 811 C CA . VAL A 1 103 ? 1.614 -17.938 8.891 1 84.94 103 VAL A CA 1
ATOM 812 C C . VAL A 1 103 ? 1.037 -19.328 8.641 1 84.94 103 VAL A C 1
ATOM 814 O O . VAL A 1 103 ? 0.116 -19.75 9.336 1 84.94 103 VAL A O 1
ATOM 817 N N . HIS A 1 104 ? 1.569 -20 7.602 1 90.38 104 HIS A N 1
ATOM 818 C CA . HIS A 1 104 ? 1.112 -21.344 7.219 1 90.38 104 HIS A CA 1
ATOM 819 C C . HIS A 1 104 ? 2.264 -22.344 7.215 1 90.38 104 HIS A C 1
ATOM 821 O O . HIS A 1 104 ? 2.844 -22.625 6.164 1 90.38 104 HIS A O 1
ATOM 827 N N . PRO A 1 105 ? 2.416 -22.859 8.375 1 81 105 PRO A N 1
ATOM 828 C CA . PRO A 1 105 ? 3.508 -23.828 8.43 1 81 105 PRO A CA 1
ATOM 829 C C . PRO A 1 105 ? 3.246 -25.062 7.566 1 81 105 PRO A C 1
ATOM 831 O O . PRO A 1 105 ? 4.184 -25.672 7.035 1 81 105 PRO A O 1
ATOM 834 N N . THR A 1 106 ? 1.916 -25.422 7.598 1 73.81 106 THR A N 1
ATOM 835 C CA . THR A 1 106 ? 1.545 -26.5 6.684 1 73.81 106 THR A CA 1
ATOM 836 C C . THR A 1 106 ? 1.449 -25.969 5.25 1 73.81 106 THR A C 1
ATOM 838 O O . THR A 1 106 ? 0.795 -24.969 4.996 1 73.81 106 THR A O 1
ATOM 841 N N . ALA A 1 107 ? 2.08 -26.422 4.375 1 81.44 107 ALA A N 1
ATOM 842 C CA . ALA A 1 107 ? 2.424 -25.875 3.064 1 81.44 107 ALA A CA 1
ATOM 843 C C . ALA A 1 107 ? 1.184 -25.719 2.188 1 81.44 107 ALA A C 1
ATOM 845 O O . ALA A 1 107 ? 0.621 -26.719 1.724 1 81.44 107 ALA A O 1
ATOM 846 N N . LEU A 1 108 ? 0.608 -24.562 2.199 1 93.44 108 LEU A N 1
ATOM 847 C CA . LEU A 1 108 ? -0.376 -24.203 1.18 1 93.44 108 LEU A CA 1
ATOM 848 C C . LEU A 1 108 ? 0.276 -24.109 -0.194 1 93.44 108 LEU A C 1
ATOM 850 O O . LEU A 1 108 ? 1.492 -23.922 -0.297 1 93.44 108 LEU A O 1
ATOM 854 N N . PRO A 1 109 ? -0.583 -24.328 -1.186 1 96.88 109 PRO A N 1
ATOM 855 C CA . PRO A 1 109 ? -0.049 -24.141 -2.537 1 96.88 109 PRO A CA 1
ATOM 856 C C . PRO A 1 109 ? 0.495 -22.734 -2.766 1 96.88 109 PRO A C 1
ATOM 858 O O . PRO A 1 109 ? -0.165 -21.75 -2.424 1 96.88 109 PRO A O 1
ATOM 861 N N . VAL A 1 110 ? 1.679 -22.656 -3.234 1 97.81 110 VAL A N 1
ATOM 862 C CA . VAL A 1 110 ? 2.344 -21.422 -3.619 1 97.81 110 VAL A CA 1
ATOM 863 C C . VAL A 1 110 ? 2.85 -21.531 -5.055 1 97.81 110 VAL A C 1
ATOM 865 O O . VAL A 1 110 ? 3.398 -22.562 -5.449 1 97.81 110 VAL A O 1
ATOM 868 N N . LEU A 1 111 ? 2.553 -20.531 -5.848 1 98.56 111 LEU A N 1
ATOM 869 C CA . LEU A 1 111 ? 3.041 -20.469 -7.219 1 98.56 111 LEU A CA 1
ATOM 870 C C . LEU A 1 111 ? 3.988 -19.281 -7.41 1 98.56 111 LEU A C 1
ATOM 872 O O . LEU A 1 111 ? 3.611 -18.141 -7.172 1 98.56 111 LEU A O 1
ATOM 876 N N . LEU A 1 112 ? 5.227 -19.578 -7.77 1 98.75 112 LEU A N 1
ATOM 877 C CA . LEU A 1 112 ? 6.176 -18.547 -8.18 1 98.75 112 LEU A CA 1
ATOM 878 C C . LEU A 1 112 ? 5.902 -18.094 -9.609 1 98.75 112 LEU A C 1
ATOM 880 O O . LEU A 1 112 ? 5.844 -18.922 -10.523 1 98.75 112 LEU A O 1
ATOM 884 N N . VAL A 1 113 ? 5.723 -16.828 -9.773 1 98.75 113 VAL A N 1
ATOM 885 C CA . VAL A 1 113 ? 5.32 -16.281 -11.07 1 98.75 113 VAL A CA 1
ATOM 886 C C . VAL A 1 113 ? 6.367 -15.281 -11.562 1 98.75 113 VAL A C 1
ATOM 888 O O . VAL A 1 113 ? 6.547 -14.219 -10.969 1 98.75 113 VAL A O 1
ATOM 891 N N . GLY A 1 114 ? 7.113 -15.617 -12.641 1 98.81 114 GLY A N 1
ATOM 892 C CA . GLY A 1 114 ? 7.965 -14.664 -13.336 1 98.81 114 GLY A CA 1
ATOM 893 C C . GLY A 1 114 ? 7.227 -13.875 -14.398 1 98.81 114 GLY A C 1
ATOM 894 O O . GLY A 1 114 ? 6.863 -14.414 -15.445 1 98.81 114 GLY A O 1
ATOM 895 N N . ASN A 1 115 ? 7.031 -12.57 -14.133 1 98 115 ASN A N 1
ATOM 896 C CA . ASN A 1 115 ? 6.227 -11.734 -15.023 1 98 115 ASN A CA 1
ATOM 897 C C . ASN A 1 115 ? 7.105 -10.938 -15.984 1 98 115 ASN A C 1
ATOM 899 O O . ASN A 1 115 ? 8.32 -10.875 -15.812 1 98 115 ASN A O 1
ATOM 903 N N . LYS A 1 116 ? 6.512 -10.359 -16.938 1 96.56 116 LYS A N 1
ATOM 904 C CA . LYS A 1 116 ? 7.066 -9.461 -17.953 1 96.56 116 LYS A CA 1
ATOM 905 C C . LYS A 1 116 ? 7.941 -10.211 -18.938 1 96.56 116 LYS A C 1
ATOM 907 O O . LYS A 1 116 ? 8.984 -9.711 -19.359 1 96.56 116 LYS A O 1
ATOM 912 N N . VAL A 1 117 ? 7.488 -11.445 -19.297 1 98.19 117 VAL A N 1
ATOM 913 C CA . VAL A 1 117 ? 8.281 -12.258 -20.219 1 98.19 117 VAL A CA 1
ATOM 914 C C . VAL A 1 117 ? 8.25 -11.633 -21.609 1 98.19 117 VAL A C 1
ATOM 916 O O . VAL A 1 117 ? 9.023 -12.016 -22.484 1 98.19 117 VAL A O 1
ATOM 919 N N . ASP A 1 118 ? 7.312 -10.688 -21.891 1 96.69 118 ASP A N 1
ATOM 920 C CA . ASP A 1 118 ? 7.309 -9.953 -23.156 1 96.69 118 ASP A CA 1
ATOM 921 C C . ASP A 1 118 ? 8.562 -9.086 -23.281 1 96.69 118 ASP A C 1
ATOM 923 O O . ASP A 1 118 ? 8.906 -8.656 -24.391 1 96.69 118 ASP A O 1
ATOM 927 N N . LEU A 1 119 ? 9.219 -8.867 -22.188 1 96.44 119 LEU A N 1
ATOM 928 C CA . LEU A 1 119 ? 10.438 -8.062 -22.203 1 96.44 119 LEU A CA 1
ATOM 929 C C . LEU A 1 119 ? 11.68 -8.945 -22.188 1 96.44 119 LEU A C 1
ATOM 931 O O . LEU A 1 119 ? 12.586 -8.75 -21.391 1 96.44 119 LEU A O 1
ATOM 935 N N . GLU A 1 120 ? 11.711 -9.906 -23.125 1 96.75 120 GLU A N 1
ATOM 936 C CA . GLU A 1 120 ? 12.789 -10.891 -23.188 1 96.75 120 GLU A CA 1
ATOM 937 C C . GLU A 1 120 ? 14.148 -10.219 -23.359 1 96.75 120 GLU A C 1
ATOM 939 O O . GLU A 1 120 ? 15.148 -10.68 -22.797 1 96.75 120 GLU A O 1
ATOM 944 N N . ASN A 1 121 ? 14.227 -9.133 -23.969 1 96.81 121 ASN A N 1
ATOM 945 C CA . ASN A 1 121 ? 15.484 -8.43 -24.203 1 96.81 121 ASN A CA 1
ATOM 946 C C . ASN A 1 121 ? 16.047 -7.816 -22.922 1 96.81 121 ASN A C 1
ATOM 948 O O . ASN A 1 121 ? 17.234 -7.535 -22.844 1 96.81 121 ASN A O 1
ATOM 952 N N . ASP A 1 122 ? 15.234 -7.605 -21.984 1 97.31 122 ASP A N 1
ATOM 953 C CA . ASP A 1 122 ? 15.641 -7 -20.719 1 97.31 122 ASP A CA 1
ATOM 954 C C . ASP A 1 122 ? 15.758 -8.055 -19.625 1 97.31 122 ASP A C 1
ATOM 956 O O . ASP A 1 122 ? 15.914 -7.719 -18.438 1 97.31 122 ASP A O 1
ATOM 960 N N . ARG A 1 123 ? 15.711 -9.281 -19.984 1 97.81 123 ARG A N 1
ATOM 961 C CA . ARG A 1 123 ? 15.672 -10.367 -19.016 1 97.81 123 ARG A CA 1
ATOM 962 C C . ARG A 1 123 ? 16.922 -10.383 -18.156 1 97.81 123 ARG A C 1
ATOM 964 O O . ARG A 1 123 ? 18.047 -10.305 -18.672 1 97.81 123 ARG A O 1
ATOM 971 N N . GLU A 1 124 ? 16.719 -10.414 -16.828 1 98.44 124 GLU A N 1
ATOM 972 C CA . GLU A 1 124 ? 17.812 -10.547 -15.875 1 98.44 124 GLU A CA 1
ATOM 973 C C . GLU A 1 124 ? 17.781 -11.898 -15.172 1 98.44 124 GLU A C 1
ATOM 975 O O . GLU A 1 124 ? 18.828 -12.406 -14.75 1 98.44 124 GLU A O 1
ATOM 980 N N . ILE A 1 125 ? 16.641 -12.492 -14.992 1 98.62 125 ILE A N 1
ATOM 981 C CA . ILE A 1 125 ? 16.453 -13.773 -14.312 1 98.62 125 ILE A CA 1
ATOM 982 C C . ILE A 1 125 ? 16.125 -14.852 -15.344 1 98.62 125 ILE A C 1
ATOM 984 O O . ILE A 1 125 ? 15.078 -14.805 -15.992 1 98.62 125 ILE A O 1
ATOM 988 N N . GLN A 1 126 ? 16.922 -15.727 -15.492 1 98.5 126 GLN A N 1
ATOM 989 C CA . GLN A 1 126 ? 16.672 -16.812 -16.422 1 98.5 126 GLN A CA 1
ATOM 990 C C . GLN A 1 126 ? 15.578 -17.75 -15.898 1 98.5 126 GLN A C 1
ATOM 992 O O . GLN A 1 126 ? 15.406 -17.891 -14.688 1 98.5 126 GLN A O 1
ATOM 997 N N . ARG A 1 127 ? 14.945 -18.375 -16.891 1 98.44 127 ARG A N 1
ATOM 998 C CA . ARG A 1 127 ? 13.867 -19.281 -16.531 1 98.44 127 ARG A CA 1
ATOM 999 C C . ARG A 1 127 ? 14.367 -20.391 -15.602 1 98.44 127 ARG A C 1
ATOM 1001 O O . ARG A 1 127 ? 13.688 -20.75 -14.641 1 98.44 127 ARG A O 1
ATOM 1008 N N . ALA A 1 128 ? 15.492 -20.891 -15.891 1 98.56 128 ALA A N 1
ATOM 1009 C CA . ALA A 1 128 ? 16.078 -21.969 -15.109 1 98.56 128 ALA A CA 1
ATOM 1010 C C . ALA A 1 128 ? 16.25 -21.562 -13.648 1 98.56 128 ALA A C 1
ATOM 1012 O O . ALA A 1 128 ? 16.109 -22.375 -12.742 1 98.56 128 ALA A O 1
ATOM 1013 N N . GLU A 1 129 ? 16.594 -20.328 -13.391 1 98.38 129 GLU A N 1
ATOM 1014 C CA . GLU A 1 129 ? 16.734 -19.828 -12.031 1 98.38 129 GLU A CA 1
ATOM 1015 C C . GLU A 1 129 ? 15.414 -19.859 -11.273 1 98.38 129 GLU A C 1
ATOM 1017 O O . GLU A 1 129 ? 15.375 -20.25 -10.102 1 98.38 129 GLU A O 1
ATOM 1022 N N . GLY A 1 130 ? 14.383 -19.422 -11.945 1 98.62 130 GLY A N 1
ATOM 1023 C CA . GLY A 1 130 ? 13.062 -19.516 -11.336 1 98.62 130 GLY A CA 1
ATOM 1024 C C . GLY A 1 130 ? 12.641 -20.938 -11.023 1 98.62 130 GLY A C 1
ATOM 1025 O O . GLY A 1 130 ? 12.102 -21.203 -9.953 1 98.62 130 GLY A O 1
ATOM 1026 N N . GLU A 1 131 ? 12.867 -21.812 -11.961 1 98.5 131 GLU A N 1
ATOM 1027 C CA . GLU A 1 131 ? 12.523 -23.219 -11.789 1 98.5 131 GLU A CA 1
ATOM 1028 C C . GLU A 1 131 ? 13.289 -23.828 -10.617 1 98.5 131 GLU A C 1
ATOM 1030 O O . GLU A 1 131 ? 12.719 -24.578 -9.82 1 98.5 131 GLU A O 1
ATOM 1035 N N . GLU A 1 132 ? 14.531 -23.547 -10.57 1 98.56 132 GLU A N 1
ATOM 1036 C CA . GLU A 1 132 ? 15.359 -24.047 -9.477 1 98.56 132 GLU A CA 1
ATOM 1037 C C . GLU A 1 132 ? 14.867 -23.531 -8.125 1 98.56 132 GLU A C 1
ATOM 1039 O O . GLU A 1 132 ? 14.805 -24.297 -7.152 1 98.56 132 GLU A O 1
ATOM 1044 N N . TRP A 1 133 ? 14.625 -22.281 -8.039 1 98.56 133 TRP A N 1
ATOM 1045 C CA . TRP A 1 133 ? 14.094 -21.703 -6.812 1 98.56 133 TRP A CA 1
ATOM 1046 C C . TRP A 1 133 ? 12.805 -22.391 -6.387 1 98.56 133 TRP A C 1
ATOM 1048 O O . TRP A 1 133 ? 12.625 -22.719 -5.211 1 98.56 133 TRP A O 1
ATOM 1058 N N . ALA A 1 134 ? 11.938 -22.562 -7.332 1 98.5 134 ALA A N 1
ATOM 1059 C CA . ALA A 1 134 ? 10.641 -23.172 -7.059 1 98.5 134 ALA A CA 1
ATOM 1060 C C . ALA A 1 134 ? 10.812 -24.594 -6.516 1 98.5 134 ALA A C 1
ATOM 1062 O O . ALA A 1 134 ? 10.117 -24.984 -5.578 1 98.5 134 ALA A O 1
ATOM 1063 N N . LYS A 1 135 ? 11.688 -25.328 -7.137 1 98 135 LYS A N 1
ATOM 1064 C CA . LYS A 1 135 ? 11.969 -26.688 -6.68 1 98 135 LYS A CA 1
ATOM 1065 C C . LYS A 1 135 ? 12.484 -26.688 -5.242 1 98 135 LYS A C 1
ATOM 1067 O O . LYS A 1 135 ? 12.016 -27.453 -4.406 1 98 135 LYS A O 1
ATOM 1072 N N . LYS A 1 136 ? 13.422 -25.859 -5.02 1 97.5 136 LYS A N 1
ATOM 1073 C CA . LYS A 1 136 ? 14.039 -25.75 -3.699 1 97.5 136 LYS A CA 1
ATOM 1074 C C . LYS A 1 136 ? 13.008 -25.406 -2.633 1 97.5 136 LYS A C 1
ATOM 1076 O O . LYS A 1 136 ? 13.094 -25.875 -1.497 1 97.5 136 LYS A O 1
ATOM 1081 N N . HIS A 1 137 ? 12.031 -24.641 -2.959 1 96.62 137 HIS A N 1
ATOM 1082 C CA . HIS A 1 137 ? 11.078 -24.125 -1.982 1 96.62 137 HIS A CA 1
ATOM 1083 C C . HIS A 1 137 ? 9.742 -24.859 -2.09 1 96.62 137 HIS A C 1
ATOM 1085 O O . HIS A 1 137 ? 8.773 -24.469 -1.432 1 96.62 137 HIS A O 1
ATOM 1091 N N . HIS A 1 138 ? 9.648 -25.844 -2.986 1 95.44 138 HIS A N 1
ATOM 1092 C CA . HIS A 1 138 ? 8.469 -26.688 -3.146 1 95.44 138 HIS A CA 1
ATOM 1093 C C . HIS A 1 138 ? 7.258 -25.859 -3.561 1 95.44 138 HIS A C 1
ATOM 1095 O O . HIS A 1 138 ? 6.191 -25.953 -2.951 1 95.44 138 HIS A O 1
ATOM 1101 N N . THR A 1 139 ? 7.469 -25.047 -4.504 1 97.5 139 THR A N 1
ATOM 1102 C CA . THR A 1 139 ? 6.398 -24.25 -5.094 1 97.5 139 THR A CA 1
ATOM 1103 C C . THR A 1 139 ? 6.211 -24.594 -6.566 1 97.5 139 THR A C 1
ATOM 1105 O O . THR A 1 139 ? 7.047 -25.281 -7.156 1 97.5 139 THR A O 1
ATOM 1108 N N . GLY A 1 140 ? 5.031 -24.25 -7.121 1 98 140 GLY A N 1
ATOM 1109 C CA . GLY A 1 140 ? 4.934 -24.219 -8.57 1 98 140 GLY A CA 1
ATOM 1110 C C . GLY A 1 140 ? 5.734 -23.094 -9.211 1 98 140 GLY A C 1
ATOM 1111 O O . GLY A 1 140 ? 6.277 -22.25 -8.508 1 98 140 GLY A O 1
ATOM 1112 N N . PHE A 1 141 ? 5.785 -23.172 -10.562 1 98.81 141 PHE A N 1
ATOM 1113 C CA . PHE A 1 141 ? 6.5 -22.141 -11.289 1 98.81 141 PHE A CA 1
ATOM 1114 C C . PHE A 1 141 ? 5.855 -21.891 -12.648 1 98.81 141 PHE A C 1
ATOM 1116 O O . PHE A 1 141 ? 5.453 -22.828 -13.336 1 98.81 141 PHE A O 1
ATOM 1123 N N . ILE A 1 142 ? 5.707 -20.625 -12.969 1 98.75 142 ILE A N 1
ATOM 1124 C CA . ILE A 1 142 ? 5.207 -20.266 -14.297 1 98.75 142 ILE A CA 1
ATOM 1125 C C . ILE A 1 142 ? 5.746 -18.891 -14.695 1 98.75 142 ILE A C 1
ATOM 1127 O O . ILE A 1 142 ? 5.957 -18.031 -13.836 1 98.75 142 ILE A O 1
ATOM 1131 N N . GLU A 1 143 ? 6.023 -18.703 -15.945 1 98.81 143 GLU A N 1
ATOM 1132 C CA . GLU A 1 143 ? 6.324 -17.375 -16.469 1 98.81 143 GLU A CA 1
ATOM 1133 C C . GLU A 1 143 ? 5.137 -16.797 -17.234 1 98.81 143 GLU A C 1
ATOM 1135 O O . GLU A 1 143 ? 4.438 -17.531 -17.938 1 98.81 143 GLU A O 1
ATOM 1140 N N . VAL A 1 144 ? 4.961 -15.531 -17.016 1 98.62 144 VAL A N 1
ATOM 1141 C CA . VAL A 1 144 ? 3.76 -14.891 -17.547 1 98.62 144 VAL A CA 1
ATOM 1142 C C . VAL A 1 144 ? 4.113 -13.531 -18.141 1 98.62 144 VAL A C 1
ATOM 1144 O O . VAL A 1 144 ? 5.176 -12.977 -17.859 1 98.62 144 VAL A O 1
ATOM 1147 N N . SER A 1 145 ? 3.305 -13.094 -19.031 1 98.12 145 SER A N 1
ATOM 1148 C CA . SER A 1 145 ? 3.229 -11.688 -19.406 1 98.12 145 SER A CA 1
ATOM 1149 C C . SER A 1 145 ? 1.813 -11.141 -19.234 1 98.12 145 SER A C 1
ATOM 1151 O O . SER A 1 145 ? 0.901 -11.523 -19.969 1 98.12 145 SER A O 1
ATOM 1153 N N . ALA A 1 146 ? 1.644 -10.305 -18.203 1 94.94 146 ALA A N 1
ATOM 1154 C CA . ALA A 1 146 ? 0.351 -9.641 -18.062 1 94.94 146 ALA A CA 1
ATOM 1155 C C . ALA A 1 146 ? 0.018 -8.812 -19.297 1 94.94 146 ALA A C 1
ATOM 1157 O O . ALA A 1 146 ? -1.121 -8.828 -19.781 1 94.94 146 ALA A O 1
ATOM 1158 N N . LYS A 1 147 ? 1.007 -8.141 -19.797 1 91.81 147 LYS A N 1
ATOM 1159 C CA . LYS A 1 147 ? 0.825 -7.273 -20.953 1 91.81 147 LYS A CA 1
ATOM 1160 C C . LYS A 1 147 ? 0.426 -8.078 -22.188 1 91.81 147 LYS A C 1
ATOM 1162 O O . LYS A 1 147 ? -0.522 -7.719 -22.891 1 91.81 147 LYS A O 1
ATOM 1167 N N . GLY A 1 148 ? 1.14 -9.172 -22.469 1 94.81 148 GLY A N 1
ATOM 1168 C CA . GLY A 1 148 ? 0.927 -9.992 -23.656 1 94.81 148 GLY A CA 1
ATOM 1169 C C . GLY A 1 148 ? -0.144 -11.047 -23.453 1 94.81 148 GLY A C 1
ATOM 1170 O O . GLY A 1 148 ? -0.427 -11.828 -24.375 1 94.81 148 GLY A O 1
ATOM 1171 N N . LYS A 1 149 ? -0.746 -11.102 -22.312 1 94.62 149 LYS A N 1
ATOM 1172 C CA . LYS A 1 149 ? -1.74 -12.109 -21.953 1 94.62 149 LYS A CA 1
ATOM 1173 C C . LYS A 1 149 ? -1.187 -13.523 -22.141 1 94.62 149 LYS A C 1
ATOM 1175 O O . LYS A 1 149 ? -1.842 -14.375 -22.75 1 94.62 149 LYS A O 1
ATOM 1180 N N . ILE A 1 150 ? 0.003 -13.656 -21.797 1 97.06 150 ILE A N 1
ATOM 1181 C CA . ILE A 1 150 ? 0.653 -14.961 -21.875 1 97.06 150 ILE A CA 1
ATOM 1182 C C . ILE A 1 150 ? 0.567 -15.656 -20.516 1 97.06 150 ILE A C 1
ATOM 1184 O O . ILE A 1 150 ? 1.118 -15.18 -19.531 1 97.06 150 ILE A O 1
ATOM 1188 N N . ASN A 1 151 ? -0.127 -16.828 -20.422 1 97.56 151 ASN A N 1
ATOM 1189 C CA . ASN A 1 151 ? -0.181 -17.719 -19.266 1 97.56 151 ASN A CA 1
ATOM 1190 C C . ASN A 1 151 ? -0.875 -17.047 -18.078 1 97.56 151 ASN A C 1
ATOM 1192 O O . ASN A 1 151 ? -0.618 -17.406 -16.922 1 97.56 151 ASN A O 1
ATOM 1196 N N . VAL A 1 152 ? -1.699 -16.016 -18.281 1 96.81 152 VAL A N 1
ATOM 1197 C CA . VAL A 1 152 ? -2.391 -15.336 -17.188 1 96.81 152 VAL A CA 1
ATOM 1198 C C . VAL A 1 152 ? -3.518 -16.219 -16.656 1 96.81 152 VAL A C 1
ATOM 1200 O O . VAL A 1 152 ? -3.562 -16.531 -15.469 1 96.81 152 VAL A O 1
ATOM 1203 N N . VAL A 1 153 ? -4.363 -16.688 -17.562 1 93.75 153 VAL A N 1
ATOM 1204 C CA . VAL A 1 153 ? -5.48 -17.547 -17.172 1 93.75 153 VAL A CA 1
ATOM 1205 C C . VAL A 1 153 ? -4.945 -18.859 -16.594 1 93.75 153 VAL A C 1
ATOM 1207 O O . VAL A 1 153 ? -5.434 -19.328 -15.562 1 93.75 153 VAL A O 1
ATOM 1210 N N . GLU A 1 154 ? -3.951 -19.359 -17.188 1 96.44 154 GLU A N 1
ATOM 1211 C CA . GLU A 1 154 ? -3.328 -20.625 -16.781 1 96.44 154 GLU A CA 1
ATOM 1212 C C . GLU A 1 154 ? -2.803 -20.531 -15.344 1 96.44 154 GLU A C 1
ATOM 1214 O O . GLU A 1 154 ?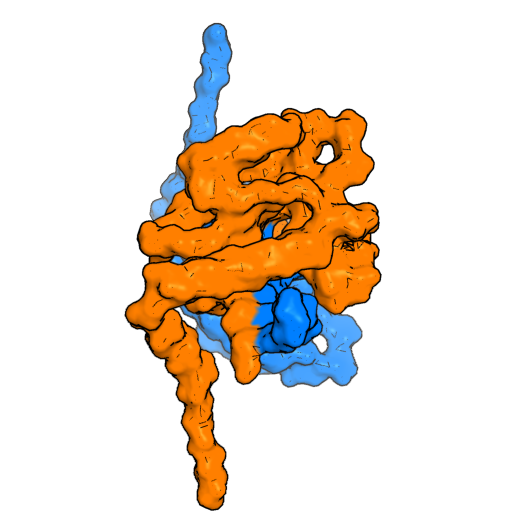 -2.822 -21.531 -14.609 1 96.44 154 GLU A O 1
ATOM 1219 N N . THR A 1 155 ? -2.328 -19.438 -15 1 97.88 155 THR A N 1
ATOM 1220 C CA . THR A 1 155 ? -1.806 -19.219 -13.656 1 97.88 155 THR A CA 1
ATOM 1221 C C . THR A 1 155 ? -2.891 -19.438 -12.609 1 97.88 155 THR A C 1
ATOM 1223 O O . THR A 1 155 ? -2.682 -20.172 -11.633 1 97.88 155 THR A O 1
ATOM 1226 N N . PHE A 1 156 ? -4.023 -18.906 -12.805 1 96.44 156 PHE A N 1
ATOM 1227 C CA . PHE A 1 156 ? -5.102 -19 -11.828 1 96.44 156 PHE A CA 1
ATOM 1228 C C . PHE A 1 156 ? -5.758 -20.375 -11.883 1 96.44 156 PHE A C 1
ATOM 1230 O O . PHE A 1 156 ? -6.172 -20.922 -10.852 1 96.44 156 PHE A O 1
ATOM 1237 N N . GLU A 1 157 ? -5.809 -20.938 -13.047 1 95.69 157 GLU A N 1
ATOM 1238 C CA . GLU A 1 157 ? -6.289 -22.312 -13.156 1 95.69 157 GLU A CA 1
ATOM 1239 C C . GLU A 1 157 ? -5.367 -23.281 -12.414 1 95.69 157 GLU A C 1
ATOM 1241 O O . GLU A 1 157 ? -5.84 -24.219 -11.766 1 95.69 157 GLU A O 1
ATOM 1246 N N . TRP A 1 158 ? -4.062 -23.094 -12.633 1 97 158 TRP A N 1
ATOM 1247 C CA . TRP A 1 158 ? -3.1 -23.922 -11.898 1 97 158 TRP A CA 1
ATOM 1248 C C . TRP A 1 158 ? -3.352 -23.844 -10.398 1 97 158 TRP A C 1
ATOM 1250 O O . TRP A 1 158 ? -3.314 -24.875 -9.711 1 97 158 TRP A O 1
ATOM 1260 N N . MET A 1 159 ? -3.602 -22.656 -9.891 1 96.81 159 MET A N 1
ATOM 1261 C CA . MET A 1 159 ? -3.816 -22.469 -8.461 1 96.81 159 MET A CA 1
ATOM 1262 C C . MET A 1 159 ? -5.051 -23.234 -7.988 1 96.81 159 MET A C 1
ATOM 1264 O O . MET A 1 159 ? -5.02 -23.891 -6.945 1 96.81 159 MET A O 1
ATOM 1268 N N . VAL A 1 160 ? -6.121 -23.141 -8.758 1 94.56 160 VAL A N 1
ATOM 1269 C CA . VAL A 1 160 ? -7.344 -23.844 -8.398 1 94.56 160 VAL A CA 1
ATOM 1270 C C . VAL A 1 160 ? -7.062 -25.344 -8.297 1 94.56 160 VAL A C 1
ATOM 1272 O O . VAL A 1 160 ? -7.438 -25.984 -7.316 1 94.56 160 VAL A O 1
ATOM 1275 N N . ARG A 1 161 ? -6.367 -25.875 -9.25 1 96.25 161 ARG A N 1
ATOM 1276 C CA . ARG A 1 161 ? -6.047 -27.297 -9.258 1 96.25 161 ARG A CA 1
ATOM 1277 C C . ARG A 1 161 ? -5.156 -27.656 -8.07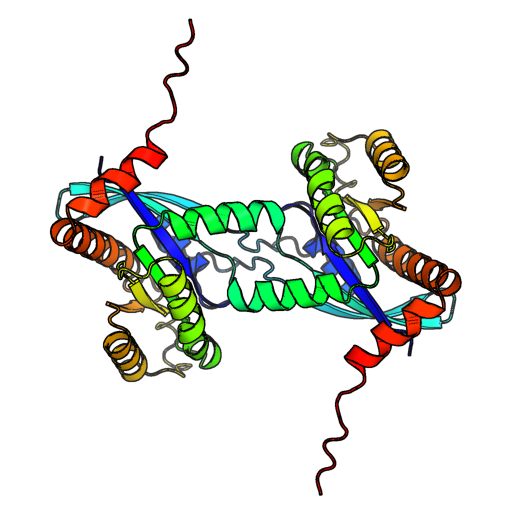8 1 96.25 161 ARG A C 1
ATOM 1279 O O . ARG A 1 161 ? -5.363 -28.688 -7.438 1 96.25 161 ARG A O 1
ATOM 1286 N N . ALA A 1 162 ? -4.18 -26.844 -7.871 1 96.25 162 ALA A N 1
ATOM 1287 C CA . ALA A 1 162 ? -3.246 -27.109 -6.777 1 96.25 162 ALA A CA 1
ATOM 1288 C C . ALA A 1 162 ? -3.965 -27.109 -5.43 1 96.25 162 ALA A C 1
ATOM 1290 O O . ALA A 1 162 ? -3.676 -27.938 -4.566 1 96.25 162 ALA A O 1
ATOM 1291 N N . ILE A 1 163 ? -4.871 -26.188 -5.234 1 94.94 163 ILE A N 1
ATOM 1292 C CA . ILE A 1 163 ? -5.617 -26.094 -3.982 1 94.94 163 ILE A CA 1
ATOM 1293 C C . ILE A 1 163 ? -6.531 -27.312 -3.832 1 94.94 163 ILE A C 1
ATOM 1295 O O . ILE A 1 163 ? -6.641 -27.891 -2.746 1 94.94 163 ILE A O 1
ATOM 1299 N N . ASP A 1 164 ? -7.172 -27.688 -4.906 1 93.88 164 ASP A N 1
ATOM 1300 C CA . ASP A 1 164 ? -8.023 -28.875 -4.867 1 93.88 164 ASP A CA 1
ATOM 1301 C C . ASP A 1 164 ? -7.219 -30.125 -4.473 1 93.88 164 ASP A C 1
ATOM 1303 O O . ASP A 1 164 ? -7.68 -30.938 -3.672 1 93.88 164 ASP A O 1
ATOM 1307 N N . GLU A 1 165 ? -6.094 -30.25 -5.094 1 95 165 GLU A N 1
ATOM 1308 C CA . GLU A 1 165 ? -5.234 -31.391 -4.766 1 95 165 GLU A CA 1
ATOM 1309 C C . GLU A 1 165 ? -4.801 -31.344 -3.305 1 95 165 GLU A C 1
ATOM 1311 O O . GLU A 1 165 ? -4.738 -32.375 -2.641 1 95 165 GLU A O 1
ATOM 1316 N N . TRP A 1 166 ? -4.441 -30.172 -2.895 1 93.25 166 TRP A N 1
ATOM 1317 C CA . TRP A 1 166 ? -4.043 -29.984 -1.502 1 93.25 166 TRP A CA 1
ATOM 1318 C C . TRP A 1 166 ? -5.176 -30.375 -0.558 1 93.25 166 TRP A C 1
ATOM 1320 O O . TRP A 1 166 ? -4.945 -31.047 0.453 1 93.25 166 TRP A O 1
ATOM 1330 N N . ARG A 1 167 ? -6.375 -29.969 -0.829 1 91 167 ARG A N 1
ATOM 1331 C CA . ARG A 1 167 ? -7.547 -30.281 -0.015 1 91 167 ARG A CA 1
ATOM 1332 C C . ARG A 1 167 ? -7.77 -31.781 0.067 1 91 167 ARG A C 1
ATOM 1334 O O . ARG A 1 167 ? -8.141 -32.312 1.121 1 91 167 ARG A O 1
ATOM 1341 N N . LYS A 1 168 ? -7.586 -32.469 -1.021 1 92.12 168 LYS A N 1
ATOM 1342 C CA . LYS A 1 168 ? -7.746 -33.938 -1.055 1 92.12 168 LYS A CA 1
ATOM 1343 C C . LYS A 1 168 ? -6.75 -34.625 -0.123 1 92.12 168 LYS A C 1
ATOM 1345 O O . LYS A 1 168 ? -7.07 -35.625 0.512 1 92.12 168 LYS A O 1
ATOM 1350 N N . LYS A 1 169 ? -5.637 -34.031 -0.061 1 91.56 169 LYS A N 1
ATOM 1351 C CA . LYS A 1 169 ? -4.562 -34.625 0.735 1 91.56 169 LYS A CA 1
ATOM 1352 C C . LYS A 1 169 ? -4.691 -34.219 2.205 1 91.56 169 LYS A C 1
ATOM 1354 O O . LYS A 1 169 ? -4.074 -34.844 3.074 1 91.56 169 LYS A O 1
ATOM 1359 N N . HIS A 1 170 ? -5.422 -33.188 2.463 1 88 170 HIS A N 1
ATOM 1360 C CA . HIS A 1 170 ? -5.57 -32.688 3.828 1 88 170 HIS A CA 1
ATOM 1361 C C . HIS A 1 170 ? -7.039 -32.562 4.207 1 88 170 HIS A C 1
ATOM 1363 O O . HIS A 1 170 ? -7.5 -31.469 4.551 1 88 170 HIS A O 1
ATOM 1369 N N . PRO A 1 171 ? -7.875 -33.594 4.254 1 81.5 171 PRO A N 1
ATOM 1370 C CA . PRO A 1 171 ? -9.32 -33.531 4.473 1 81.5 171 PRO A CA 1
ATOM 1371 C C . PRO A 1 171 ? -9.688 -32.906 5.828 1 81.5 171 PRO A C 1
ATOM 1373 O O . PRO A 1 171 ? -10.75 -32.312 5.973 1 81.5 171 PRO A O 1
ATOM 1376 N N . ASP A 1 172 ? -8.906 -33 6.848 1 75.88 172 ASP A N 1
ATOM 1377 C CA . ASP A 1 172 ? -9.195 -32.5 8.195 1 75.88 172 ASP A CA 1
ATOM 1378 C C . ASP A 1 172 ? -9.117 -30.984 8.266 1 75.88 172 ASP A C 1
ATOM 1380 O O . ASP A 1 172 ? -9.766 -30.359 9.109 1 75.88 172 ASP A O 1
ATOM 1384 N N . LEU A 1 173 ? -8.32 -30.359 7.453 1 65.88 173 LEU A N 1
ATOM 1385 C CA . LEU A 1 173 ? -8.102 -28.922 7.504 1 65.88 173 LEU A CA 1
ATOM 1386 C C . LEU A 1 173 ? -9.148 -28.172 6.684 1 65.88 173 LEU A C 1
ATOM 1388 O O . LEU A 1 173 ? -9.391 -26.984 6.902 1 65.88 173 LEU A O 1
ATOM 1392 N N . ASN A 1 174 ? -9.773 -28.734 5.695 1 58.88 174 ASN A N 1
ATOM 1393 C CA . ASN A 1 174 ? -10.773 -28.141 4.82 1 58.88 174 ASN A CA 1
ATOM 1394 C C . ASN A 1 174 ? -11.992 -27.672 5.602 1 58.88 174 ASN A C 1
ATOM 1396 O O . ASN A 1 174 ? -12.633 -26.688 5.227 1 58.88 174 ASN A O 1
ATOM 1400 N N . THR A 1 175 ? -12.453 -28.312 6.625 1 50.88 175 THR A N 1
ATOM 1401 C CA . THR A 1 175 ? -13.672 -28.047 7.375 1 50.88 175 THR A CA 1
ATOM 1402 C C . THR A 1 175 ? -13.578 -26.719 8.109 1 50.88 175 THR A C 1
ATOM 1404 O O . THR A 1 175 ? -14.57 -26 8.227 1 50.88 175 THR A O 1
ATOM 1407 N N . GLN A 1 176 ? -12.523 -26.375 8.531 1 47.34 176 GLN A N 1
ATOM 1408 C CA . GLN A 1 176 ? -12.438 -25.203 9.398 1 47.34 176 GLN A CA 1
ATOM 1409 C C . GLN A 1 176 ? -12.375 -23.906 8.578 1 47.34 176 GLN A C 1
ATOM 1411 O O . GLN A 1 176 ? -12.883 -22.875 9.008 1 47.34 176 GLN A O 1
ATOM 1416 N N . ARG A 1 177 ? -11.852 -23.938 7.492 1 53.16 177 ARG A N 1
ATOM 1417 C CA . ARG A 1 177 ? -11.633 -22.688 6.777 1 53.16 177 ARG A CA 1
ATOM 1418 C C . ARG A 1 177 ? -12.898 -22.234 6.047 1 53.16 177 ARG A C 1
ATOM 1420 O O . ARG A 1 177 ? -13.023 -21.078 5.68 1 53.16 177 ARG A O 1
ATOM 1427 N N . SER A 1 178 ? -13.867 -23.125 5.57 1 43.59 178 SER A N 1
ATOM 1428 C CA . SER A 1 178 ? -15.156 -22.766 4.996 1 43.59 178 SER A CA 1
ATOM 1429 C C . SER A 1 178 ? -16.047 -22.062 6.023 1 43.59 178 SER A C 1
ATOM 1431 O O . SER A 1 178 ? -16.984 -21.359 5.656 1 43.59 178 SER A O 1
ATOM 1433 N N . ALA A 1 179 ? -16.016 -22.484 7.258 1 39.5 179 ALA A N 1
ATOM 1434 C CA . ALA A 1 179 ? -16.953 -21.984 8.25 1 39.5 179 ALA A CA 1
ATOM 1435 C C . ALA A 1 179 ? -16.75 -20.484 8.492 1 39.5 179 ALA A C 1
ATOM 1437 O O . ALA A 1 179 ? -17.688 -19.766 8.82 1 39.5 179 ALA A O 1
ATOM 1438 N N . ALA A 1 180 ? -15.602 -20.125 8.375 1 38.06 180 ALA A N 1
ATOM 1439 C CA . ALA A 1 180 ? -15.375 -18.719 8.727 1 38.06 180 ALA A CA 1
ATOM 1440 C C . ALA A 1 180 ? -16.031 -17.781 7.719 1 38.06 180 ALA A C 1
ATOM 1442 O O . ALA A 1 180 ? -16.453 -16.688 8.07 1 38.06 180 ALA A O 1
ATOM 1443 N N . VAL A 1 181 ? -16.109 -18.062 6.504 1 37.97 181 VAL A N 1
ATOM 1444 C CA . VAL A 1 181 ? -16.797 -17.172 5.582 1 37.97 181 VAL A CA 1
ATOM 1445 C C . VAL A 1 181 ? -18.297 -17.359 5.711 1 37.97 181 VAL A C 1
ATOM 1447 O O . VAL A 1 181 ? -19.078 -16.453 5.375 1 37.97 181 VAL A O 1
ATOM 1450 N N . GLY A 1 182 ? -18.766 -18.484 6.133 1 32.34 182 GLY A N 1
ATOM 1451 C CA . GLY A 1 182 ? -20.203 -18.766 6.121 1 32.34 182 GLY A CA 1
ATOM 1452 C C . GLY A 1 182 ? -20.953 -18.109 7.27 1 32.34 182 GLY A C 1
ATOM 1453 O O . GLY A 1 182 ? -22.172 -18.25 7.383 1 32.34 182 GLY A O 1
ATOM 1454 N N . LYS A 1 183 ? -20.359 -17.859 8.281 1 31.89 183 LYS A N 1
ATOM 1455 C CA . LYS A 1 183 ? -21.297 -17.453 9.328 1 31.89 183 LYS A CA 1
ATOM 1456 C C . LYS A 1 183 ? -21.797 -16.047 9.102 1 31.89 183 LYS A C 1
ATOM 1458 O O . LYS A 1 183 ? -21.266 -15.086 9.672 1 31.89 183 LYS A O 1
ATOM 1463 N N . LYS A 1 184 ? -21.781 -15.445 7.926 1 31.16 184 LYS A N 1
ATOM 1464 C CA . LYS A 1 184 ? -22.766 -14.375 7.988 1 31.16 184 LYS A CA 1
ATOM 1465 C C . LYS A 1 184 ? -24.141 -14.922 8.352 1 31.16 184 LYS A C 1
ATOM 1467 O O . LYS A 1 184 ? -24.672 -15.789 7.652 1 31.16 184 LYS A O 1
ATOM 1472 N N . LYS A 1 185 ? -24.531 -14.852 9.617 1 30.09 185 LYS A N 1
ATOM 1473 C CA . LYS A 1 185 ? -25.859 -15.016 10.18 1 30.09 185 LYS A CA 1
ATOM 1474 C C . LYS A 1 185 ? -26.922 -14.391 9.273 1 30.09 185 LYS A C 1
ATOM 1476 O O . LYS A 1 185 ? -26.719 -13.305 8.719 1 30.09 185 LYS A O 1
ATOM 1481 N N . LYS A 1 186 ? -27.906 -15.125 8.875 1 31.53 186 LYS A N 1
ATOM 1482 C CA . LYS A 1 186 ? -29.25 -14.766 8.422 1 31.53 186 LYS A CA 1
ATOM 1483 C C . LYS A 1 186 ? -29.828 -13.625 9.258 1 31.53 186 LYS A C 1
ATOM 1485 O O . LYS A 1 186 ? -30.156 -13.82 10.43 1 31.53 186 LYS A O 1
ATOM 1490 N N . CYS A 1 187 ? -29.234 -12.492 9.273 1 27.55 187 CYS A N 1
ATOM 1491 C CA . CYS A 1 187 ? -30.109 -11.469 9.852 1 27.55 187 CYS A CA 1
ATOM 1492 C C . CYS A 1 187 ? -31.516 -11.555 9.273 1 27.55 187 CYS A C 1
ATOM 1494 O O . CYS A 1 187 ? -31.719 -11.289 8.086 1 27.55 187 CYS A O 1
ATOM 1496 N N . THR A 1 188 ? -32.188 -12.602 9.672 1 25.45 188 THR A N 1
ATOM 1497 C CA . THR A 1 188 ? -33.625 -12.672 9.594 1 25.45 188 THR A CA 1
ATOM 1498 C C . THR A 1 188 ? -34.25 -11.344 10.008 1 25.45 188 THR A C 1
ATOM 1500 O O . THR A 1 188 ? -34.031 -10.867 11.125 1 25.45 188 THR A O 1
ATOM 1503 N N . LEU A 1 189 ? -34.438 -10.555 9.086 1 25.05 189 LEU A N 1
ATOM 1504 C CA . LEU A 1 189 ? -35.5 -9.555 9.227 1 25.05 189 LEU A CA 1
ATOM 1505 C C . LEU A 1 189 ? -36.812 -10.195 9.695 1 25.05 189 LEU A C 1
ATOM 1507 O O . LEU A 1 189 ? -37.344 -11.086 9.031 1 25.05 189 LEU A O 1
ATOM 1511 N N . PHE A 1 190 ? -36.844 -10.297 11.055 1 22.66 190 PHE A N 1
ATOM 1512 C CA . PHE A 1 190 ? -38.25 -10.172 11.477 1 22.66 190 PHE A CA 1
ATOM 1513 C C . PHE A 1 190 ? -38.75 -8.766 11.219 1 22.66 190 PHE A C 1
ATOM 1515 O O . PHE A 1 190 ? -38.062 -7.785 11.438 1 22.66 190 PHE A O 1
ATOM 1522 N N . MET B 1 1 ? 22.484 21.328 8.469 1 61.03 1 MET B N 1
ATOM 1523 C CA . MET B 1 1 ? 21.188 21.641 7.863 1 61.03 1 MET B CA 1
ATOM 1524 C C . MET B 1 1 ? 20.062 20.922 8.586 1 61.03 1 MET B C 1
ATOM 1526 O O . MET B 1 1 ? 20.219 19.781 9.023 1 61.03 1 MET B O 1
ATOM 1530 N N . ARG B 1 2 ? 18.984 21.75 8.961 1 84.94 2 ARG B N 1
ATOM 1531 C CA . ARG B 1 2 ? 17.875 21.219 9.742 1 84.94 2 ARG B CA 1
ATOM 1532 C C . ARG B 1 2 ? 17.031 20.266 8.898 1 84.94 2 ARG B C 1
ATOM 1534 O O . ARG B 1 2 ? 16.75 20.547 7.73 1 84.94 2 ARG B O 1
ATOM 1541 N N . GLU B 1 3 ? 16.812 19.031 9.43 1 88.44 3 GLU B N 1
ATOM 1542 C CA . GLU B 1 3 ? 16.047 18.016 8.734 1 88.44 3 GLU B CA 1
ATOM 1543 C C . GLU B 1 3 ? 14.742 17.703 9.469 1 88.44 3 GLU B C 1
ATOM 1545 O O . GLU B 1 3 ? 14.719 17.641 10.695 1 88.44 3 GLU B O 1
ATOM 1550 N N . TYR B 1 4 ? 13.766 17.625 8.703 1 93.19 4 TYR B N 1
ATOM 1551 C CA . TYR B 1 4 ? 12.438 17.312 9.219 1 93.19 4 TYR B CA 1
ATOM 1552 C C . TYR B 1 4 ? 11.859 16.078 8.523 1 93.19 4 TYR B C 1
ATOM 1554 O O . TYR B 1 4 ? 11.758 16.047 7.297 1 93.19 4 TYR B O 1
ATOM 1562 N N . THR B 1 5 ? 11.562 15.062 9.273 1 91.69 5 THR B N 1
ATOM 1563 C CA . THR B 1 5 ? 10.938 13.859 8.742 1 91.69 5 THR B CA 1
ATOM 1564 C C . THR B 1 5 ? 9.438 13.867 8.992 1 91.69 5 THR B C 1
ATOM 1566 O O . THR B 1 5 ? 8.992 13.945 10.141 1 91.69 5 THR B O 1
ATOM 1569 N N . LEU B 1 6 ? 8.664 13.828 7.82 1 94.44 6 LEU B N 1
ATOM 1570 C CA . LEU B 1 6 ? 7.207 13.852 7.898 1 94.44 6 LEU B CA 1
ATOM 1571 C C . LEU B 1 6 ? 6.613 12.555 7.348 1 94.44 6 LEU B C 1
ATOM 1573 O O . LEU B 1 6 ? 7.117 12.008 6.367 1 94.44 6 LEU B O 1
ATOM 1577 N N . VAL B 1 7 ? 5.57 12.086 7.973 1 90.88 7 VAL B N 1
ATOM 1578 C CA . VAL B 1 7 ? 4.805 10.945 7.469 1 90.88 7 VAL B CA 1
ATOM 1579 C C . VAL B 1 7 ? 3.385 11.391 7.129 1 90.88 7 VAL B C 1
ATOM 1581 O O . VAL B 1 7 ? 2.738 12.078 7.922 1 90.88 7 VAL B O 1
ATOM 1584 N N . VAL B 1 8 ? 2.912 11.102 5.891 1 90.75 8 VAL B N 1
ATOM 1585 C CA . VAL B 1 8 ? 1.568 11.438 5.438 1 90.75 8 VAL B CA 1
ATOM 1586 C C . VAL B 1 8 ? 0.659 10.219 5.551 1 90.75 8 VAL B C 1
ATOM 1588 O O . VAL B 1 8 ? 0.895 9.195 4.902 1 90.75 8 VAL B O 1
ATOM 1591 N N . LEU B 1 9 ? -0.388 10.352 6.375 1 89.69 9 LEU B N 1
ATOM 1592 C CA . LEU B 1 9 ? -1.298 9.25 6.664 1 89.69 9 LEU B CA 1
ATOM 1593 C C . LEU B 1 9 ? -2.719 9.586 6.223 1 89.69 9 LEU B C 1
ATOM 1595 O O . LEU B 1 9 ? -3.074 10.758 6.109 1 89.69 9 LEU B O 1
ATOM 1599 N N . GLY B 1 10 ? -3.523 8.555 6.008 1 88.69 10 GLY B N 1
ATOM 1600 C CA . GLY B 1 10 ? -4.926 8.672 5.648 1 88.69 10 GLY B CA 1
ATOM 1601 C C . GLY B 1 10 ? -5.41 7.547 4.758 1 88.69 10 GLY B C 1
ATOM 1602 O O . GLY B 1 10 ? -4.605 6.785 4.219 1 88.69 10 GLY B O 1
ATOM 1603 N N . PRO B 1 11 ? -6.734 7.496 4.621 1 82.25 11 PRO B N 1
ATOM 1604 C CA . PRO B 1 11 ? -7.281 6.441 3.764 1 82.25 11 PRO B CA 1
ATOM 1605 C C . PRO B 1 11 ? -6.914 6.629 2.293 1 82.25 11 PRO B C 1
ATOM 1607 O O . PRO B 1 11 ? -6.387 7.68 1.915 1 82.25 11 PRO B O 1
ATOM 1610 N N . GLY B 1 12 ? -7.109 5.492 1.615 1 73.56 12 GLY B N 1
ATOM 1611 C CA . GLY B 1 12 ? -6.906 5.562 0.177 1 73.56 12 GLY B CA 1
ATOM 1612 C C . GLY B 1 12 ? -7.844 6.535 -0.51 1 73.56 12 GLY B C 1
ATOM 1613 O O . GLY B 1 12 ? -9.016 6.645 -0.138 1 73.56 12 GLY B O 1
ATOM 1614 N N . GLY B 1 13 ? -7.27 7.301 -1.505 1 77.81 13 GLY B N 1
ATOM 1615 C CA . GLY B 1 13 ? -8.102 8.109 -2.383 1 77.81 13 GLY B CA 1
ATOM 1616 C C . GLY B 1 13 ? -8.312 9.523 -1.873 1 77.81 13 GLY B C 1
ATOM 1617 O O . GLY B 1 13 ? -8.945 10.344 -2.541 1 77.81 13 GLY B O 1
ATOM 1618 N N . VAL B 1 14 ? -7.789 9.82 -0.726 1 87.81 14 VAL B N 1
ATOM 1619 C CA . VAL B 1 14 ? -8.086 11.125 -0.144 1 87.81 14 VAL B CA 1
ATOM 1620 C C . VAL B 1 14 ? -7.156 12.18 -0.745 1 87.81 14 VAL B C 1
ATOM 1622 O O . VAL B 1 14 ? -7.395 13.383 -0.599 1 87.81 14 VAL B O 1
ATOM 1625 N N . GLY B 1 15 ? -6.059 11.773 -1.35 1 86.44 15 GLY B N 1
ATOM 1626 C CA . GLY B 1 15 ? -5.184 12.711 -2.031 1 86.44 15 GLY B CA 1
ATOM 1627 C C . GLY B 1 15 ? -3.848 12.898 -1.334 1 86.44 15 GLY B C 1
ATOM 1628 O O . GLY B 1 15 ? -3.209 13.945 -1.47 1 86.44 15 GLY B O 1
ATOM 1629 N N . LYS B 1 16 ? -3.418 11.859 -0.505 1 86.12 16 LYS B N 1
ATOM 1630 C CA . LYS B 1 16 ? -2.107 11.938 0.133 1 86.12 16 LYS B CA 1
ATOM 1631 C C . LYS B 1 16 ? -1.007 12.172 -0.898 1 86.12 16 LYS B C 1
ATOM 1633 O O . LYS B 1 16 ? -0.204 13.094 -0.758 1 86.12 16 LYS B O 1
ATOM 1638 N N . SER B 1 17 ? -1.054 11.352 -1.916 1 80.75 17 SER B N 1
ATOM 1639 C CA . SER B 1 17 ? -0.027 11.445 -2.949 1 80.75 17 SER B CA 1
ATOM 1640 C C . SER B 1 17 ? -0.174 12.734 -3.756 1 80.75 17 SER B C 1
ATOM 1642 O O . SER B 1 17 ? 0.822 13.32 -4.176 1 80.75 17 SER B O 1
ATOM 1644 N N . ALA B 1 18 ? -1.416 13.102 -4.047 1 84.69 18 ALA B N 1
ATOM 1645 C CA . ALA B 1 18 ? -1.64 14.328 -4.805 1 84.69 18 ALA B CA 1
ATOM 1646 C C . ALA B 1 18 ? -1.06 15.539 -4.074 1 84.69 18 ALA B C 1
ATOM 1648 O O . ALA B 1 18 ? -0.438 16.406 -4.691 1 84.69 18 ALA B O 1
ATOM 1649 N N . ILE B 1 19 ? -1.248 15.602 -2.744 1 92.25 19 ILE B N 1
ATOM 1650 C CA . ILE B 1 19 ? -0.725 16.703 -1.943 1 92.25 19 ILE B CA 1
ATOM 1651 C C . ILE B 1 19 ? 0.801 16.688 -1.983 1 92.25 19 ILE B C 1
ATOM 1653 O O . ILE B 1 19 ? 1.43 17.719 -2.244 1 92.25 19 ILE B O 1
ATOM 1657 N N . THR B 1 20 ? 1.409 15.547 -1.731 1 89.25 20 THR B N 1
ATOM 1658 C CA . THR B 1 20 ? 2.859 15.414 -1.666 1 89.25 20 THR B CA 1
ATOM 1659 C C . THR B 1 20 ? 3.494 15.734 -3.016 1 89.25 20 THR B C 1
ATOM 1661 O O . THR B 1 20 ? 4.477 16.469 -3.084 1 89.25 20 THR B O 1
ATOM 1664 N N . VAL B 1 21 ? 2.951 15.188 -4.062 1 83.94 21 VAL B N 1
ATOM 1665 C CA . VAL B 1 21 ? 3.51 15.391 -5.395 1 83.94 21 VAL B CA 1
ATOM 1666 C C . VAL B 1 21 ? 3.357 16.859 -5.801 1 83.94 21 VAL B C 1
ATOM 1668 O O . VAL B 1 21 ? 4.254 17.438 -6.422 1 83.94 21 VAL B O 1
ATOM 1671 N N . GLN B 1 22 ? 2.195 17.453 -5.527 1 89.44 22 GLN B N 1
ATOM 1672 C CA . GLN B 1 22 ? 2.018 18.875 -5.797 1 89.44 22 GLN B CA 1
ATOM 1673 C C . GLN B 1 22 ? 3.074 19.719 -5.078 1 89.44 22 GLN B C 1
ATOM 1675 O O . GLN B 1 22 ? 3.617 20.656 -5.648 1 89.44 22 GLN B O 1
ATOM 1680 N N . PHE B 1 23 ? 3.352 19.375 -3.9 1 91.94 23 PHE B N 1
ATOM 1681 C CA . PHE B 1 23 ? 4.355 20.078 -3.113 1 91.94 23 PHE B CA 1
ATOM 1682 C C . PHE B 1 23 ? 5.746 19.891 -3.705 1 91.94 23 PHE B C 1
ATOM 1684 O O . PHE B 1 23 ? 6.512 20.844 -3.83 1 91.94 23 PHE B O 1
ATOM 1691 N N . ILE B 1 24 ? 6.078 18.609 -4.035 1 86.06 24 ILE B N 1
ATOM 1692 C CA . ILE B 1 24 ? 7.422 18.234 -4.461 1 86.06 24 ILE B CA 1
ATOM 1693 C C . ILE B 1 24 ? 7.66 18.719 -5.895 1 86.06 24 ILE B C 1
ATOM 1695 O O . ILE B 1 24 ? 8.727 19.234 -6.215 1 86.06 24 ILE B O 1
ATOM 1699 N N . HIS B 1 25 ? 6.668 18.547 -6.695 1 81.38 25 HIS B N 1
ATOM 1700 C CA . HIS B 1 25 ? 6.91 18.703 -8.125 1 81.38 25 HIS B CA 1
ATOM 1701 C C . HIS B 1 25 ? 6.082 19.859 -8.695 1 81.38 25 HIS B C 1
ATOM 1703 O O . HIS B 1 25 ? 6.215 20.188 -9.875 1 81.38 25 HIS B O 1
ATOM 1709 N N . ASP B 1 26 ? 5.207 20.422 -7.801 1 86.5 26 ASP B N 1
ATOM 1710 C CA . ASP B 1 26 ? 4.328 21.5 -8.25 1 86.5 26 ASP B CA 1
ATOM 1711 C C . ASP B 1 26 ? 3.461 21.047 -9.422 1 86.5 26 ASP B C 1
ATOM 1713 O O . ASP B 1 26 ? 3.348 21.75 -10.43 1 86.5 26 ASP B O 1
ATOM 1717 N N . LYS B 1 27 ? 3.064 19.812 -9.359 1 80.12 27 LYS B N 1
ATOM 1718 C CA . LYS B 1 27 ? 2.18 19.25 -10.383 1 80.12 27 LYS B CA 1
ATOM 1719 C C . LYS B 1 27 ? 1.086 18.391 -9.75 1 80.12 27 LYS B C 1
ATOM 1721 O O . LYS B 1 27 ? 1.278 17.828 -8.664 1 80.12 27 LYS B O 1
ATOM 1726 N N . PHE B 1 28 ? -0.098 18.562 -10.328 1 75.69 28 PHE B N 1
ATOM 1727 C CA . PHE B 1 28 ? -1.188 17.688 -9.938 1 75.69 28 PHE B CA 1
ATOM 1728 C C . PHE B 1 28 ? -1.301 16.5 -10.898 1 75.69 28 PHE B C 1
ATOM 1730 O O . PHE B 1 28 ? -1.554 16.703 -12.094 1 75.69 28 PHE B O 1
ATOM 1737 N N . LEU B 1 29 ? -0.808 15.289 -10.391 1 58.16 29 LEU B N 1
ATOM 1738 C CA . LEU B 1 29 ? -0.928 14.102 -11.227 1 58.16 29 LEU B CA 1
ATOM 1739 C C . LEU B 1 29 ? -2.287 13.438 -11.039 1 58.16 29 LEU B C 1
ATOM 1741 O O . LEU B 1 29 ? -2.711 13.188 -9.906 1 58.16 29 LEU B O 1
ATOM 1745 N N . GLU B 1 30 ? -3.168 13.547 -11.969 1 50.84 30 GLU B N 1
ATOM 1746 C CA . GLU B 1 30 ? -4.5 12.953 -11.898 1 50.84 30 GLU B CA 1
ATOM 1747 C C . GLU B 1 30 ? -4.426 11.453 -11.625 1 50.84 30 GLU B C 1
ATOM 1749 O O . GLU B 1 30 ? -5.297 10.898 -10.953 1 50.84 30 GLU B O 1
ATOM 1754 N N . ARG B 1 31 ? -3.459 10.805 -12.336 1 47.84 31 ARG B N 1
ATOM 1755 C CA . ARG B 1 31 ? -3.6 9.352 -12.398 1 47.84 31 ARG B CA 1
ATOM 1756 C C . ARG B 1 31 ? -2.764 8.672 -11.312 1 47.84 31 ARG B C 1
ATOM 1758 O O . ARG B 1 31 ? -1.533 8.758 -11.336 1 47.84 31 ARG B O 1
ATOM 1765 N N . TYR B 1 32 ? -2.762 9.227 -10.164 1 43.12 32 TYR B N 1
ATOM 1766 C CA . TYR B 1 32 ? -2.008 8.312 -9.305 1 43.12 32 TYR B CA 1
ATOM 1767 C C . TYR B 1 32 ? -2.895 7.184 -8.797 1 43.12 32 TYR B C 1
ATOM 1769 O O . TYR B 1 32 ? -3.881 7.426 -8.102 1 43.12 32 TYR B O 1
ATOM 1777 N N . ASP B 1 33 ? -3.115 6.07 -9.516 1 44.03 33 ASP B N 1
ATOM 1778 C CA . ASP B 1 33 ? -3.994 5.07 -8.914 1 44.03 33 ASP B CA 1
ATOM 1779 C C . ASP B 1 33 ? -3.188 3.941 -8.281 1 44.03 33 ASP B C 1
ATOM 1781 O O . ASP B 1 33 ? -2.803 2.986 -8.953 1 44.03 33 ASP B O 1
ATOM 1785 N N . PRO B 1 34 ? -2.367 4.352 -7.262 1 45.66 34 PRO B N 1
ATOM 1786 C CA . PRO B 1 34 ? -1.678 3.229 -6.617 1 45.66 34 PRO B CA 1
ATOM 1787 C C . PRO B 1 34 ? -2.631 2.107 -6.211 1 45.66 34 PRO B C 1
ATOM 1789 O O . PRO B 1 34 ? -3.803 2.361 -5.926 1 45.66 34 PRO B O 1
ATOM 1792 N N . THR B 1 35 ? -2.371 1.053 -6.762 1 46.09 35 THR B N 1
ATOM 1793 C CA . THR B 1 35 ? -3.271 0.007 -6.293 1 46.09 35 THR B CA 1
ATOM 1794 C C . THR B 1 35 ? -3.193 -0.133 -4.773 1 46.09 35 THR B C 1
ATOM 1796 O O . THR B 1 35 ? -2.104 -0.278 -4.215 1 46.09 35 THR B O 1
ATOM 1799 N N . VAL B 1 36 ? -3.893 0.71 -4.039 1 55.84 36 VAL B N 1
ATOM 1800 C CA . VAL B 1 36 ? -4.266 0.242 -2.707 1 55.84 36 VAL B CA 1
ATOM 1801 C C . VAL B 1 36 ? -4.848 -1.166 -2.801 1 55.84 36 VAL B C 1
ATOM 1803 O O . VAL B 1 36 ? -5.742 -1.423 -3.611 1 55.84 36 VAL B O 1
ATOM 1806 N N . GLU B 1 37 ? -4.262 -2.113 -1.786 1 57.78 37 GLU B N 1
ATOM 1807 C CA . GLU B 1 37 ? -4.777 -3.479 -1.733 1 57.78 37 GLU B CA 1
ATOM 1808 C C . GLU B 1 37 ? -6.156 -3.572 -2.379 1 57.78 37 GLU B C 1
ATOM 1810 O O . GLU B 1 37 ? -7.023 -2.732 -2.127 1 57.78 37 GLU B O 1
ATOM 1815 N N . ASP B 1 38 ? -6.293 -4.27 -3.523 1 65.88 38 ASP B N 1
ATOM 1816 C CA . ASP B 1 38 ? -7.57 -4.508 -4.188 1 65.88 38 ASP B CA 1
ATOM 1817 C C . ASP B 1 38 ? -7.984 -5.973 -4.078 1 65.88 38 ASP B C 1
ATOM 1819 O O . ASP B 1 38 ? -7.133 -6.863 -4.09 1 65.88 38 ASP B O 1
ATOM 1823 N N . SER B 1 39 ? -9.242 -6.141 -3.742 1 75.5 39 SER B N 1
ATOM 1824 C CA . SER B 1 39 ? -9.805 -7.488 -3.754 1 75.5 39 SER B CA 1
ATOM 1825 C C . SER B 1 39 ? -10.758 -7.676 -4.926 1 75.5 39 SER B C 1
ATOM 1827 O O . SER B 1 39 ? -11.508 -6.762 -5.281 1 75.5 39 SER B O 1
ATOM 1829 N N . TYR B 1 40 ? -10.594 -8.773 -5.621 1 79.06 40 TYR B N 1
ATOM 1830 C CA . TYR B 1 40 ? -11.438 -9.117 -6.762 1 79.06 40 TYR B CA 1
ATOM 1831 C C . TYR B 1 40 ? -12.109 -10.469 -6.555 1 79.06 40 TYR B C 1
ATOM 1833 O O . TYR B 1 40 ? -11.547 -11.352 -5.902 1 79.06 40 TYR B O 1
ATOM 1841 N N . ARG B 1 41 ? -13.383 -10.594 -7.016 1 81.75 41 ARG B N 1
ATOM 1842 C CA . ARG B 1 41 ? -14.078 -11.883 -7.086 1 81.75 41 ARG B CA 1
ATOM 1843 C C . ARG B 1 41 ? -14.445 -12.227 -8.523 1 81.75 41 ARG B C 1
ATOM 1845 O O . ARG B 1 41 ? -14.922 -11.375 -9.273 1 81.75 41 ARG B O 1
ATOM 1852 N N . LYS B 1 42 ? -14.031 -13.422 -8.953 1 85.5 42 LYS B N 1
ATOM 1853 C CA . LYS B 1 42 ? -14.32 -13.867 -10.312 1 85.5 42 LYS B CA 1
ATOM 1854 C C . LYS B 1 42 ? -14.773 -15.32 -10.328 1 85.5 42 LYS B C 1
ATOM 1856 O O . LYS B 1 42 ? -14.203 -16.156 -9.633 1 85.5 42 LYS B O 1
ATOM 1861 N N . GLU B 1 43 ? -15.914 -15.57 -11.039 1 87.88 43 GLU B N 1
ATOM 1862 C CA . GLU B 1 43 ? -16.312 -16.953 -11.312 1 87.88 43 GLU B CA 1
ATOM 1863 C C . GLU B 1 43 ? -15.609 -17.5 -12.547 1 87.88 43 GLU B C 1
ATOM 1865 O O . GLU B 1 43 ? -15.547 -16.844 -13.578 1 87.88 43 GLU B O 1
ATOM 1870 N N . ILE B 1 44 ? -15.023 -18.625 -12.352 1 87.69 44 ILE B N 1
ATOM 1871 C CA . ILE B 1 44 ? -14.383 -19.281 -13.5 1 87.69 44 ILE B CA 1
ATOM 1872 C C . ILE B 1 44 ? -14.727 -20.766 -13.508 1 87.69 44 ILE B C 1
ATOM 1874 O O . ILE B 1 44 ? -15.242 -21.297 -12.523 1 87.69 44 ILE B O 1
ATOM 1878 N N . ALA B 1 45 ? -14.602 -21.344 -14.742 1 89.56 45 ALA B N 1
ATOM 1879 C CA . ALA B 1 45 ? -14.734 -22.797 -14.875 1 89.56 45 ALA B CA 1
ATOM 1880 C C . ALA B 1 45 ? -13.367 -23.453 -15.023 1 89.56 45 ALA B C 1
ATOM 1882 O O . ALA B 1 45 ? -12.586 -23.109 -15.906 1 89.56 45 ALA B O 1
ATOM 1883 N N . VAL B 1 46 ? -13.102 -24.359 -14.023 1 90.19 46 VAL B N 1
ATOM 1884 C CA . VAL B 1 46 ? -11.867 -25.141 -14.094 1 90.19 46 VAL B CA 1
ATOM 1885 C C . VAL B 1 46 ? -12.203 -26.641 -14.141 1 90.19 46 VAL B C 1
ATOM 1887 O O . VAL B 1 46 ? -12.883 -27.156 -13.25 1 90.19 46 VAL B O 1
ATOM 1890 N N . ASP B 1 47 ? -11.672 -27.297 -15.234 1 91.12 47 ASP B N 1
ATOM 1891 C CA . ASP B 1 47 ? -11.922 -28.719 -15.438 1 91.12 47 ASP B CA 1
ATOM 1892 C C . ASP B 1 47 ? -13.414 -29.031 -15.336 1 91.12 47 ASP B C 1
ATOM 1894 O O . ASP B 1 47 ? -13.812 -29.969 -14.633 1 91.12 47 ASP B O 1
ATOM 1898 N N . GLY B 1 48 ? -14.234 -28.188 -15.875 1 87.56 48 GLY B N 1
ATOM 1899 C CA . GLY B 1 48 ? -15.664 -28.406 -16.031 1 87.56 48 GLY B CA 1
ATOM 1900 C C . GLY B 1 48 ? -16.469 -28.016 -14.805 1 87.56 48 GLY B C 1
ATOM 1901 O O . GLY B 1 48 ? -17.703 -28.141 -14.805 1 87.56 48 GLY B O 1
ATOM 1902 N N . ALA B 1 49 ? -15.852 -27.594 -13.758 1 89 49 ALA B N 1
ATOM 1903 C CA . ALA B 1 49 ? -16.562 -27.203 -12.539 1 89 49 ALA B CA 1
ATOM 1904 C C . ALA B 1 49 ? -16.453 -25.703 -12.289 1 89 49 ALA B C 1
ATOM 1906 O O . ALA B 1 49 ? -15.375 -25.125 -12.398 1 89 49 ALA B O 1
ATOM 1907 N N . ALA B 1 50 ? -17.594 -25.156 -11.992 1 88.56 50 ALA B N 1
ATOM 1908 C CA . ALA B 1 50 ? -17.625 -23.734 -11.664 1 88.56 50 ALA B CA 1
ATOM 1909 C C . ALA B 1 50 ? -17.047 -23.484 -10.281 1 88.56 50 ALA B C 1
ATOM 1911 O O . ALA B 1 50 ? -17.297 -24.25 -9.344 1 88.56 50 ALA B O 1
ATOM 1912 N N . CYS B 1 51 ? -16.25 -22.453 -10.148 1 89.31 51 CYS B N 1
ATOM 1913 C CA . CYS B 1 51 ? -15.75 -22.031 -8.844 1 89.31 51 CYS B CA 1
ATOM 1914 C C . CYS B 1 51 ? -15.562 -20.516 -8.781 1 89.31 51 CYS B C 1
ATOM 1916 O O . CYS B 1 51 ? -15.555 -19.859 -9.82 1 89.31 51 CYS B O 1
ATOM 1918 N N . THR B 1 52 ? -15.539 -19.984 -7.559 1 88.75 52 THR B N 1
ATOM 1919 C CA . THR B 1 52 ? -15.344 -18.562 -7.336 1 88.75 52 THR B CA 1
ATOM 1920 C C . THR B 1 52 ? -13.953 -18.281 -6.773 1 88.75 52 THR B C 1
ATOM 1922 O O . THR B 1 52 ? -13.539 -18.906 -5.797 1 88.75 52 THR B O 1
ATOM 1925 N N . LEU B 1 53 ? -13.242 -17.391 -7.484 1 90.5 53 LEU B N 1
ATOM 1926 C CA . LEU B 1 53 ? -11.953 -16.922 -6.988 1 90.5 53 LEU B CA 1
ATOM 1927 C C . LEU B 1 53 ? -12.102 -15.586 -6.266 1 90.5 53 LEU B C 1
ATOM 1929 O O . LEU B 1 53 ? -12.719 -14.656 -6.789 1 90.5 53 LEU B O 1
ATOM 1933 N N . ASP B 1 54 ? -11.664 -15.555 -5.023 1 89 54 ASP B N 1
ATOM 1934 C CA . ASP B 1 54 ? -11.469 -14.336 -4.25 1 89 54 ASP B CA 1
ATOM 1935 C C . ASP B 1 54 ? -9.992 -13.961 -4.176 1 89 54 ASP B C 1
ATOM 1937 O O . ASP B 1 54 ? -9.195 -14.664 -3.547 1 89 54 ASP B O 1
ATOM 1941 N N . ILE B 1 55 ? -9.648 -12.867 -4.844 1 89.12 55 ILE B N 1
ATOM 1942 C CA . ILE B 1 55 ? -8.242 -12.539 -5.023 1 89.12 55 ILE B CA 1
ATOM 1943 C C . ILE B 1 55 ? -7.914 -11.242 -4.277 1 89.12 55 ILE B C 1
ATOM 1945 O O . ILE B 1 55 ? -8.555 -10.211 -4.508 1 89.12 55 ILE B O 1
ATOM 1949 N N . MET B 1 56 ? -6.949 -11.305 -3.355 1 83.5 56 MET B N 1
ATOM 1950 C CA . MET B 1 56 ? -6.375 -10.109 -2.748 1 83.5 56 MET B CA 1
ATOM 1951 C C . MET B 1 56 ? -5.09 -9.703 -3.455 1 83.5 56 MET B C 1
ATOM 1953 O O . MET B 1 56 ? -4.094 -10.43 -3.414 1 83.5 56 MET B O 1
ATOM 1957 N N . ASP B 1 57 ? -5.152 -8.656 -4.199 1 79.88 57 ASP B N 1
ATOM 1958 C CA . ASP B 1 57 ? -3.986 -8.016 -4.801 1 79.88 57 ASP B CA 1
ATOM 1959 C C . ASP B 1 57 ? -3.32 -7.051 -3.822 1 79.88 57 ASP B C 1
ATOM 1961 O O . ASP B 1 57 ? -3.906 -6.031 -3.455 1 79.88 57 ASP B O 1
ATOM 1965 N N . THR B 1 58 ? -2.119 -7.422 -3.406 1 78.31 58 THR B N 1
ATOM 1966 C CA . THR B 1 58 ? -1.482 -6.652 -2.342 1 78.31 58 THR B CA 1
ATOM 1967 C C . THR B 1 58 ? -0.584 -5.562 -2.926 1 78.31 58 THR B C 1
ATOM 1969 O O . THR B 1 58 ? -0.111 -5.684 -4.059 1 78.31 58 THR B O 1
ATOM 1972 N N . ALA B 1 59 ? -0.44 -4.52 -2.172 1 69.25 59 ALA B N 1
ATOM 1973 C CA . ALA B 1 59 ? 0.545 -3.504 -2.537 1 69.25 59 ALA B CA 1
ATOM 1974 C C . ALA B 1 59 ? 1.96 -3.971 -2.207 1 69.25 59 ALA B C 1
ATOM 1976 O O . ALA B 1 59 ? 2.164 -4.734 -1.261 1 69.25 59 ALA B O 1
ATOM 1977 N N . GLY B 1 60 ? 2.977 -4.086 -3.018 1 58.81 60 GLY B N 1
ATOM 1978 C CA . GLY B 1 60 ? 4.34 -4.508 -2.74 1 58.81 60 GLY B CA 1
ATOM 1979 C C . GLY B 1 60 ? 4.754 -4.273 -1.299 1 58.81 60 GLY B C 1
ATOM 1980 O O . GLY B 1 60 ? 4.824 -3.129 -0.847 1 58.81 60 GLY B O 1
ATOM 1981 N N . GLN B 1 61 ? 4.383 -5.305 -0.237 1 53.72 61 GLN B N 1
ATOM 1982 C CA . GLN B 1 61 ? 4.129 -5.18 1.194 1 53.72 61 GLN B CA 1
ATOM 1983 C C . GLN B 1 61 ? 5.434 -5.098 1.979 1 53.72 61 GLN B C 1
ATOM 1985 O O . GLN B 1 61 ? 5.57 -4.273 2.887 1 53.72 61 GLN B O 1
ATOM 1990 N N . ASP B 1 62 ? 6.387 -6.277 2.01 1 48.62 62 ASP B N 1
ATOM 1991 C CA . ASP B 1 62 ? 7.262 -6.488 3.16 1 48.62 62 ASP B CA 1
ATOM 1992 C C . ASP B 1 62 ? 8.195 -5.297 3.367 1 48.62 62 ASP B C 1
ATOM 1994 O O . ASP B 1 62 ? 8.359 -4.82 4.492 1 48.62 62 ASP B O 1
ATOM 1998 N N . GLU B 1 63 ? 8.797 -5.039 2.387 1 46.5 63 GLU B N 1
ATOM 1999 C CA . GLU B 1 63 ? 9.805 -3.986 2.535 1 46.5 63 GLU B CA 1
ATOM 2000 C C . GLU B 1 63 ? 9.148 -2.654 2.902 1 46.5 63 GLU B C 1
ATOM 2002 O O . GLU B 1 63 ? 9.734 -1.855 3.637 1 46.5 63 GLU B O 1
ATOM 2007 N N . TYR B 1 64 ? 7.871 -2.828 2.754 1 51.28 64 TYR B N 1
ATOM 2008 C CA . TYR B 1 64 ? 7.199 -1.551 2.959 1 51.28 64 TYR B CA 1
ATOM 2009 C C . TYR B 1 64 ? 6.789 -1.377 4.418 1 51.28 64 TYR B C 1
ATOM 2011 O O . TYR B 1 64 ? 6.891 -0.279 4.969 1 51.28 64 TYR B O 1
ATOM 2019 N N . LYS B 1 65 ? 6.543 -2.529 4.945 1 58.84 65 LYS B N 1
ATOM 2020 C CA . LYS B 1 65 ? 6.133 -2.414 6.344 1 58.84 65 LYS B CA 1
ATOM 2021 C C . LYS B 1 65 ? 7.289 -1.936 7.215 1 58.84 65 LYS B C 1
ATOM 2023 O O . LYS B 1 65 ? 7.113 -1.05 8.055 1 58.84 65 LYS B O 1
ATOM 2028 N N . ALA B 1 66 ? 8.461 -2.629 7.074 1 60.88 66 ALA B N 1
ATOM 2029 C CA . ALA B 1 66 ? 9.625 -2.23 7.871 1 60.88 66 ALA B CA 1
ATOM 2030 C C . ALA B 1 66 ? 9.977 -0.766 7.633 1 60.88 66 ALA B C 1
ATOM 2032 O O . ALA B 1 66 ? 10.297 -0.036 8.57 1 60.88 66 ALA B O 1
ATOM 2033 N N . LEU B 1 67 ? 9.984 -0.375 6.457 1 62.28 67 LEU B N 1
ATOM 2034 C CA . LEU B 1 67 ? 10.281 1.013 6.117 1 62.28 67 LEU B CA 1
ATOM 2035 C C . LEU B 1 67 ? 9.258 1.954 6.738 1 62.28 67 LEU B C 1
ATOM 2037 O O . LEU B 1 67 ? 9.617 2.99 7.301 1 62.28 67 LEU B O 1
ATOM 2041 N N . MET B 1 68 ? 8.055 1.521 6.695 1 70.69 68 MET B N 1
ATOM 2042 C CA . MET B 1 68 ? 7.008 2.34 7.293 1 70.69 68 MET B CA 1
ATOM 2043 C C . MET B 1 68 ? 7.188 2.432 8.805 1 70.69 68 MET B C 1
ATOM 2045 O O . MET B 1 68 ? 7.031 3.506 9.391 1 70.69 68 MET B O 1
ATOM 2049 N N . ASP B 1 69 ? 7.496 1.322 9.375 1 74.69 69 ASP B N 1
ATOM 2050 C CA . ASP B 1 69 ? 7.727 1.32 10.812 1 74.69 69 ASP B CA 1
ATOM 2051 C C . ASP B 1 69 ? 8.852 2.283 11.195 1 74.69 69 ASP B C 1
ATOM 2053 O O . ASP B 1 69 ? 8.75 3.008 12.188 1 74.69 69 ASP B O 1
ATOM 2057 N N . GLN B 1 70 ? 9.875 2.197 10.445 1 77.31 70 GLN B N 1
ATOM 2058 C CA . GLN B 1 70 ? 11.008 3.08 10.695 1 77.31 70 GLN B CA 1
ATOM 2059 C C . GLN B 1 70 ? 10.609 4.547 10.539 1 77.31 70 GLN B C 1
ATOM 2061 O O . GLN B 1 70 ? 11 5.387 11.352 1 77.31 70 GLN B O 1
ATOM 2066 N N . TYR B 1 71 ? 9.883 4.895 9.625 1 80.19 71 TYR B N 1
ATOM 2067 C CA . TYR B 1 71 ? 9.445 6.27 9.414 1 80.19 71 TYR B CA 1
ATOM 2068 C C . TYR B 1 71 ? 8.508 6.719 10.539 1 80.19 71 TYR B C 1
ATOM 2070 O O . TYR B 1 71 ? 8.609 7.848 11.023 1 80.19 71 TYR B O 1
ATOM 2078 N N . MET B 1 72 ? 7.672 5.793 10.875 1 85.56 72 MET B N 1
ATOM 2079 C CA . MET B 1 72 ? 6.742 6.125 11.953 1 85.56 72 MET B CA 1
ATOM 2080 C C . MET B 1 72 ? 7.492 6.43 13.25 1 85.56 72 MET B C 1
ATOM 2082 O O . MET B 1 72 ? 7.152 7.375 13.961 1 85.56 72 MET B O 1
ATOM 2086 N N . LYS B 1 73 ? 8.453 5.656 13.461 1 87.94 73 LYS B N 1
ATOM 2087 C CA . LYS B 1 73 ? 9.227 5.805 14.695 1 87.94 73 LYS B CA 1
ATOM 2088 C C . LYS B 1 73 ? 10.086 7.062 14.648 1 87.94 73 LYS B C 1
ATOM 2090 O O . LYS B 1 73 ? 10.25 7.746 15.664 1 87.94 73 LYS B O 1
ATOM 2095 N N . ASN B 1 74 ? 10.633 7.441 13.531 1 87.31 74 ASN B N 1
ATOM 2096 C CA . ASN B 1 74 ? 11.625 8.508 13.422 1 87.31 74 ASN B CA 1
ATOM 2097 C C . ASN B 1 74 ? 11 9.812 12.953 1 87.31 74 ASN B C 1
ATOM 2099 O O . ASN B 1 74 ? 11.688 10.828 12.844 1 87.31 74 ASN B O 1
ATOM 2103 N N . ALA B 1 75 ? 9.719 9.797 12.812 1 91.75 75 ALA B N 1
ATOM 2104 C CA . ALA B 1 75 ? 9.039 10.984 12.297 1 91.75 75 ALA B CA 1
ATOM 2105 C C . ALA B 1 75 ? 9.164 12.148 13.273 1 91.75 75 ALA B C 1
ATOM 2107 O O . ALA B 1 75 ? 9.234 11.945 14.484 1 91.75 75 ALA B O 1
ATOM 2108 N N . HIS B 1 76 ? 9.227 13.344 12.672 1 94.31 76 HIS B N 1
ATOM 2109 C CA . HIS B 1 76 ? 9.172 14.562 13.469 1 94.31 76 HIS B CA 1
ATOM 2110 C C . HIS B 1 76 ? 7.762 15.148 13.469 1 94.31 76 HIS B C 1
ATOM 2112 O O . HIS B 1 76 ? 7.434 15.977 14.32 1 94.31 76 HIS B O 1
ATOM 2118 N N . GLY B 1 77 ? 6.992 14.789 12.555 1 96.12 77 GLY B N 1
ATOM 2119 C CA . GLY B 1 77 ? 5.613 15.25 12.445 1 96.12 77 GLY B CA 1
ATOM 2120 C C . GLY B 1 77 ? 4.773 14.398 11.508 1 96.12 77 GLY B C 1
ATOM 2121 O O . GLY B 1 77 ? 5.309 13.609 10.727 1 96.12 77 GLY B O 1
ATOM 2122 N N . PHE B 1 78 ? 3.477 14.57 11.57 1 96.69 78 PHE B N 1
ATOM 2123 C CA . PHE B 1 78 ? 2.543 13.766 10.797 1 96.69 78 PHE B CA 1
ATOM 2124 C C . PHE B 1 78 ? 1.492 14.641 10.125 1 96.69 78 PHE B C 1
ATOM 2126 O O . PHE B 1 78 ? 0.993 15.594 10.734 1 96.69 78 PHE B O 1
ATOM 2133 N N . LEU B 1 79 ? 1.214 14.336 8.875 1 97.12 79 LEU B N 1
ATOM 2134 C CA . LEU B 1 79 ? 0.012 14.828 8.211 1 97.12 79 LEU B CA 1
ATOM 2135 C C . LEU B 1 79 ? -1.068 13.75 8.172 1 97.12 79 LEU B C 1
ATOM 2137 O O . LEU B 1 79 ? -0.82 12.633 7.723 1 97.12 79 LEU B O 1
ATOM 2141 N N . MET B 1 80 ? -2.191 14.023 8.727 1 96.5 80 MET B N 1
ATOM 2142 C CA . MET B 1 80 ? -3.359 13.156 8.602 1 96.5 80 MET B CA 1
ATOM 2143 C C . MET B 1 80 ? -4.359 13.727 7.605 1 96.5 80 MET B C 1
ATOM 2145 O O . MET B 1 80 ? -4.961 14.773 7.855 1 96.5 80 MET B O 1
ATOM 2149 N N . VAL B 1 81 ? -4.574 13.023 6.512 1 96.19 81 VAL B N 1
ATOM 2150 C CA . VAL B 1 81 ? -5.332 13.586 5.398 1 96.19 81 VAL B CA 1
ATOM 2151 C C . VAL B 1 81 ? -6.684 12.883 5.285 1 96.19 81 VAL B C 1
ATOM 2153 O O . VAL B 1 81 ? -6.754 11.648 5.336 1 96.19 81 VAL B O 1
ATOM 2156 N N . TYR B 1 82 ? -7.77 13.641 5.215 1 96.69 82 TYR B N 1
ATOM 2157 C CA . TYR B 1 82 ? -9.078 13.156 4.793 1 96.69 82 TYR B CA 1
ATOM 2158 C C . TYR B 1 82 ? -9.617 13.977 3.627 1 96.69 82 TYR B C 1
ATOM 2160 O O . TYR B 1 82 ? -9.031 15 3.262 1 96.69 82 TYR B O 1
ATOM 2168 N N . SER B 1 83 ? -10.578 13.445 2.928 1 95.5 83 SER B N 1
ATOM 2169 C CA . SER B 1 83 ? -11.281 14.188 1.888 1 95.5 83 SER B CA 1
ATOM 2170 C C . SER B 1 83 ? -12.539 14.859 2.439 1 95.5 83 SER B C 1
ATOM 2172 O O . SER B 1 83 ? -13.344 14.211 3.109 1 95.5 83 SER B O 1
ATOM 2174 N N . ILE B 1 84 ? -12.688 16.125 2.129 1 98.69 84 ILE B N 1
ATOM 2175 C CA . ILE B 1 84 ? -13.859 16.828 2.646 1 98.69 84 ILE B CA 1
ATOM 2176 C C . ILE B 1 84 ? -15.125 16.25 2.012 1 98.69 84 ILE B C 1
ATOM 2178 O O . ILE B 1 84 ? -16.234 16.531 2.467 1 98.69 84 ILE B O 1
ATOM 2182 N N . THR B 1 85 ? -15.008 15.414 0.973 1 97.62 85 THR B N 1
ATOM 2183 C CA . THR B 1 85 ? -16.156 14.836 0.273 1 97.62 85 THR B CA 1
ATOM 2184 C C . THR B 1 85 ? -16.422 13.422 0.764 1 97.62 85 THR B C 1
ATOM 2186 O O . THR B 1 85 ? -17.188 12.672 0.135 1 97.62 85 THR B O 1
ATOM 2189 N N . SER B 1 86 ? -15.781 12.992 1.842 1 95.06 86 SER B N 1
ATOM 2190 C CA . SER B 1 86 ? -15.914 11.609 2.291 1 95.06 86 SER B CA 1
ATOM 2191 C C . SER B 1 86 ? -16 11.531 3.812 1 95.06 86 SER B C 1
ATOM 2193 O O . SER B 1 86 ? -14.977 11.594 4.5 1 95.06 86 SER B O 1
ATOM 2195 N N . THR B 1 87 ? -17.188 11.273 4.285 1 96.69 87 THR B N 1
ATOM 2196 C CA . THR B 1 87 ? -17.406 11.102 5.715 1 96.69 87 THR B CA 1
ATOM 2197 C C . THR B 1 87 ? -16.594 9.93 6.254 1 96.69 87 THR B C 1
ATOM 2199 O O . THR B 1 87 ? -16.016 10.016 7.34 1 96.69 87 THR B O 1
ATOM 2202 N N . THR B 1 88 ? -16.484 8.922 5.473 1 91.5 88 THR B N 1
ATOM 2203 C CA . THR B 1 88 ? -15.766 7.73 5.902 1 91.5 88 THR B CA 1
ATOM 2204 C C . THR B 1 88 ? -14.281 8.039 6.082 1 91.5 88 THR B C 1
ATOM 2206 O O . THR B 1 88 ? -13.648 7.543 7.016 1 91.5 88 THR B O 1
ATOM 2209 N N . SER B 1 89 ? -13.75 8.836 5.191 1 91.5 89 SER B N 1
ATOM 2210 C CA . SER B 1 89 ? -12.344 9.195 5.316 1 91.5 89 SER B CA 1
ATOM 2211 C C . SER B 1 89 ? -12.094 10.023 6.574 1 91.5 89 SER B C 1
ATOM 2213 O O . SER B 1 89 ? -11.055 9.883 7.215 1 91.5 89 SER B O 1
ATOM 2215 N N . PHE B 1 90 ? -13.07 10.875 6.973 1 97.31 90 PHE B N 1
ATOM 2216 C CA . PHE B 1 90 ? -12.953 11.711 8.164 1 97.31 90 PHE B CA 1
ATOM 2217 C C . PHE B 1 90 ? -13.023 10.859 9.43 1 97.31 90 PHE B C 1
ATOM 2219 O O . PHE B 1 90 ? -12.242 11.062 10.359 1 97.31 90 PHE B O 1
ATOM 2226 N N . GLU B 1 91 ? -13.875 9.953 9.414 1 94.88 91 GLU B N 1
ATOM 2227 C CA . GLU B 1 91 ? -14.047 9.086 10.578 1 94.88 91 GLU B CA 1
ATOM 2228 C C . GLU B 1 91 ? -12.797 8.25 10.828 1 94.88 91 GLU B C 1
ATOM 2230 O O . GLU B 1 91 ? -12.477 7.938 11.977 1 94.88 91 GLU B O 1
ATOM 2235 N N . ALA B 1 92 ? -12.062 7.961 9.828 1 91.44 92 ALA B N 1
ATOM 2236 C CA . ALA B 1 92 ? -10.852 7.145 9.945 1 91.44 92 ALA B CA 1
ATOM 2237 C C . ALA B 1 92 ? -9.75 7.895 10.672 1 91.44 92 ALA B C 1
ATOM 2239 O O . ALA B 1 92 ? -8.766 7.293 11.117 1 91.44 92 ALA B O 1
ATOM 2240 N N . MET B 1 93 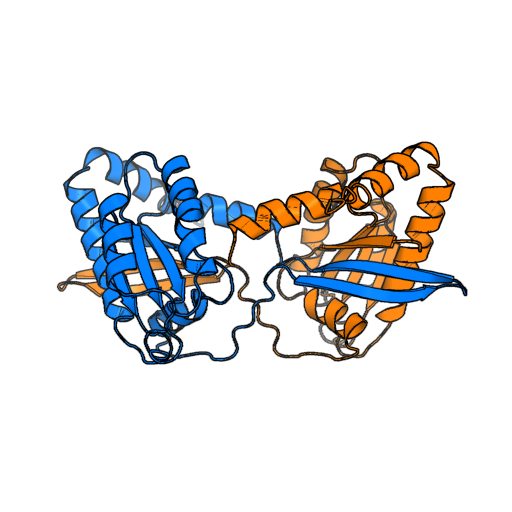? -9.852 9.18 10.797 1 95.94 93 MET B N 1
ATOM 2241 C CA . MET B 1 93 ? -8.805 9.992 11.414 1 95.94 93 MET B CA 1
ATOM 2242 C C . MET B 1 93 ? -8.578 9.578 12.859 1 95.94 93 MET B C 1
ATOM 2244 O O . MET B 1 93 ? -7.453 9.648 13.359 1 95.94 93 MET B O 1
ATOM 2248 N N . ASN B 1 94 ? -9.602 9.117 13.508 1 95.25 94 ASN B N 1
ATOM 2249 C CA . ASN B 1 94 ? -9.453 8.648 14.883 1 95.25 94 ASN B CA 1
ATOM 2250 C C . ASN B 1 94 ? -8.445 7.508 14.977 1 95.25 94 ASN B C 1
ATOM 2252 O O . ASN B 1 94 ? -7.57 7.512 15.844 1 95.25 94 ASN B O 1
ATOM 2256 N N . LYS B 1 95 ? -8.625 6.633 14.086 1 89.94 95 LYS B N 1
ATOM 2257 C CA . LYS B 1 95 ? -7.746 5.465 14.094 1 89.94 95 LYS B CA 1
ATOM 2258 C C . LYS B 1 95 ? -6.305 5.863 13.797 1 89.94 95 LYS B C 1
ATOM 2260 O O . LYS B 1 95 ? -5.371 5.355 14.422 1 89.94 95 LYS B O 1
ATOM 2265 N N . PHE B 1 96 ? -6.117 6.684 12.812 1 90.5 96 PHE B N 1
ATOM 2266 C CA . PHE B 1 96 ? -4.777 7.137 12.469 1 90.5 96 PHE B CA 1
ATOM 2267 C C . PHE B 1 96 ? -4.141 7.883 13.633 1 90.5 96 PHE B C 1
ATOM 2269 O O . PHE B 1 96 ? -2.971 7.656 13.961 1 90.5 96 PHE B O 1
ATOM 2276 N N . HIS B 1 97 ? -4.902 8.719 14.242 1 93.81 97 HIS B N 1
ATOM 2277 C CA . HIS B 1 97 ? -4.391 9.492 15.375 1 93.81 97 HIS B CA 1
ATOM 2278 C C . HIS B 1 97 ? -3.994 8.57 16.531 1 93.81 97 HIS B C 1
ATOM 2280 O O . HIS B 1 97 ? -2.959 8.781 17.172 1 93.81 97 HIS B O 1
ATOM 2286 N N . GLU B 1 98 ? -4.781 7.59 16.781 1 91.31 98 GLU B N 1
ATOM 2287 C CA . GLU B 1 98 ? -4.473 6.625 17.828 1 91.31 98 GLU B CA 1
ATOM 2288 C C . GLU B 1 98 ? -3.17 5.887 17.547 1 91.31 98 GLU B C 1
ATOM 2290 O O . GLU B 1 98 ? -2.383 5.621 18.453 1 91.31 98 GLU B O 1
ATOM 2295 N N . SER B 1 99 ? -2.99 5.559 16.312 1 87.25 99 SER B N 1
ATOM 2296 C CA . SER B 1 99 ? -1.771 4.859 15.922 1 87.25 99 SER B CA 1
ATOM 2297 C C . SER B 1 99 ? -0.537 5.723 16.172 1 87.25 99 SER B C 1
ATOM 2299 O O . SER B 1 99 ? 0.515 5.215 16.562 1 87.25 99 SER B O 1
ATOM 2301 N N . ILE B 1 100 ? -0.631 7.027 15.883 1 91.19 100 ILE B N 1
ATOM 2302 C CA . ILE B 1 100 ? 0.47 7.957 16.125 1 91.19 100 ILE B CA 1
ATOM 2303 C C . ILE B 1 100 ? 0.772 8.016 17.625 1 91.19 100 ILE B C 1
ATOM 2305 O O . ILE B 1 100 ? 1.934 7.945 18.031 1 91.19 100 ILE B O 1
ATOM 2309 N N . ARG B 1 101 ? -0.261 8.07 18.391 1 91.38 101 ARG B N 1
ATOM 2310 C CA . ARG B 1 101 ? -0.102 8.242 19.844 1 91.38 101 ARG B CA 1
ATOM 2311 C C . ARG B 1 101 ? 0.488 6.984 20.469 1 91.38 101 ARG B C 1
ATOM 2313 O O . ARG B 1 101 ? 1.213 7.066 21.469 1 91.38 101 ARG B O 1
ATOM 2320 N N . ARG B 1 102 ? 0.187 5.902 19.922 1 88.62 102 ARG B N 1
ATOM 2321 C CA . ARG B 1 102 ? 0.767 4.656 20.406 1 88.62 102 ARG B CA 1
ATOM 2322 C C . ARG B 1 102 ? 2.281 4.652 20.234 1 88.62 102 ARG B C 1
ATOM 2324 O O . ARG B 1 102 ? 3.012 4.195 21.125 1 88.62 102 ARG B O 1
ATOM 2331 N N . VAL B 1 103 ? 2.711 5.086 19.172 1 85.25 103 VAL B N 1
ATOM 2332 C CA . VAL B 1 103 ? 4.137 5.102 18.859 1 85.25 103 VAL B CA 1
ATOM 2333 C C . VAL B 1 103 ? 4.801 6.289 19.547 1 85.25 103 VAL B C 1
ATOM 2335 O O . VAL B 1 103 ? 5.941 6.191 20 1 85.25 103 VAL B O 1
ATOM 2338 N N . HIS B 1 104 ? 4.082 7.426 19.578 1 90.62 104 HIS B N 1
ATOM 2339 C CA . HIS B 1 104 ? 4.586 8.656 20.172 1 90.62 104 HIS B CA 1
ATOM 2340 C C . HIS B 1 104 ? 3.639 9.172 21.25 1 90.62 104 HIS B C 1
ATOM 2342 O O . HIS B 1 104 ? 2.82 10.055 21 1 90.62 104 HIS B O 1
ATOM 2348 N N . PRO B 1 105 ? 3.904 8.656 22.391 1 81.31 105 PRO B N 1
ATOM 2349 C CA . PRO B 1 105 ? 3.025 9.117 23.469 1 81.31 105 PRO B CA 1
ATOM 2350 C C . PRO B 1 105 ? 3.189 10.609 23.766 1 81.31 105 PRO B C 1
ATOM 2352 O O . PRO B 1 105 ? 2.227 11.273 24.156 1 81.31 105 PRO B O 1
ATOM 2355 N N . THR B 1 106 ? 4.512 10.992 23.641 1 73.75 106 THR B N 1
ATOM 2356 C CA . THR B 1 106 ? 4.738 12.43 23.75 1 73.75 106 THR B CA 1
ATOM 2357 C C . THR B 1 106 ? 4.332 13.141 22.469 1 73.75 106 THR B C 1
ATOM 2359 O O . THR B 1 106 ? 4.746 12.75 21.375 1 73.75 106 THR B O 1
ATOM 2362 N N . ALA B 1 107 ? 3.527 13.977 22.422 1 81.31 107 ALA B N 1
ATOM 2363 C CA . ALA B 1 107 ? 2.738 14.539 21.328 1 81.31 107 ALA B CA 1
ATOM 2364 C C . ALA B 1 107 ? 3.631 15.25 20.312 1 81.31 107 ALA B C 1
ATOM 2366 O O . ALA B 1 107 ? 4.156 16.328 20.594 1 81.31 107 ALA B O 1
ATOM 2367 N N . LEU B 1 108 ? 4.016 14.555 19.281 1 93.5 108 LEU B N 1
ATOM 2368 C CA . LEU B 1 108 ? 4.594 15.203 18.109 1 93.5 108 LEU B CA 1
ATOM 2369 C C . LEU B 1 108 ? 3.557 16.062 17.406 1 93.5 108 LEU B C 1
ATOM 2371 O O . LEU B 1 108 ? 2.352 15.859 17.578 1 93.5 108 LEU B O 1
ATOM 2375 N N . PRO B 1 109 ? 4.105 17.047 16.688 1 96.88 109 PRO B N 1
ATOM 2376 C CA . PRO B 1 109 ? 3.172 17.844 15.898 1 96.88 109 PRO B CA 1
ATOM 2377 C C . PRO B 1 109 ? 2.387 17 14.891 1 96.88 109 PRO B C 1
ATOM 2379 O O . PRO B 1 109 ? 2.971 16.188 14.18 1 96.88 109 PRO B O 1
ATOM 2382 N N . VAL B 1 110 ? 1.117 17.141 14.922 1 97.88 110 VAL B N 1
ATOM 2383 C CA . VAL B 1 110 ? 0.195 16.5 13.977 1 97.88 110 VAL B CA 1
ATOM 2384 C C . VAL B 1 110 ? -0.696 17.562 13.336 1 97.88 110 VAL B C 1
ATOM 2386 O O . VAL B 1 110 ? -1.184 18.469 14.016 1 97.88 110 VAL B O 1
ATOM 2389 N N . LEU B 1 111 ? -0.798 17.516 12.031 1 98.56 111 LEU B N 1
ATOM 2390 C CA . LEU B 1 111 ? -1.68 18.406 11.297 1 98.56 111 LEU B CA 1
ATOM 2391 C C . LEU B 1 111 ? -2.797 17.641 10.609 1 98.56 111 LEU B C 1
ATOM 2393 O O . LEU B 1 111 ? -2.531 16.75 9.797 1 98.56 111 LEU B O 1
ATOM 2397 N N . LEU B 1 112 ? -4.031 17.938 10.977 1 98.81 112 LEU B N 1
ATOM 2398 C CA . LEU B 1 112 ? -5.195 17.422 10.258 1 98.81 112 LEU B CA 1
ATOM 2399 C C . LEU B 1 112 ? -5.434 18.203 8.977 1 98.81 112 LEU B C 1
ATOM 2401 O O . LEU B 1 112 ? -5.535 19.438 9 1 98.81 112 LEU B O 1
ATOM 2405 N N . VAL B 1 113 ? -5.504 17.5 7.887 1 98.75 113 VAL B N 1
ATOM 2406 C CA . VAL B 1 113 ? -5.59 18.141 6.578 1 98.75 113 VAL B CA 1
ATOM 2407 C C . VA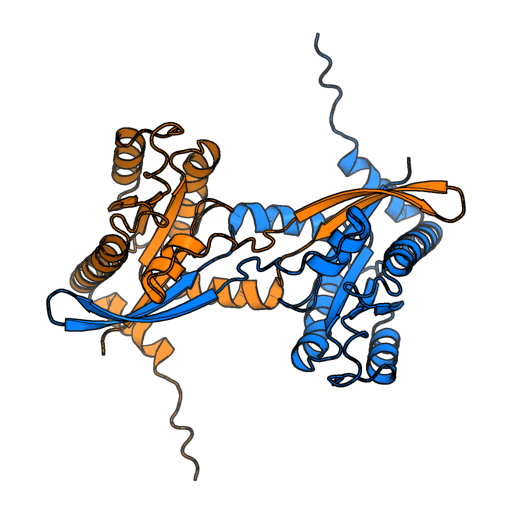L B 1 113 ? -6.867 17.688 5.871 1 98.75 113 VAL B C 1
ATOM 2409 O O . VAL B 1 113 ? -7.012 16.516 5.508 1 98.75 113 VAL B O 1
ATOM 2412 N N . GLY B 1 114 ? -7.844 18.609 5.688 1 98.81 114 GLY B N 1
ATOM 2413 C CA . GLY B 1 114 ? -8.992 18.375 4.824 1 98.81 114 GLY B CA 1
ATOM 2414 C C . GLY B 1 114 ? -8.727 18.719 3.369 1 98.81 114 GLY B C 1
ATOM 2415 O O . GLY B 1 114 ? -8.617 19.891 3.016 1 98.81 114 GLY B O 1
ATOM 2416 N N . ASN B 1 115 ? -8.648 17.672 2.512 1 98 115 ASN B N 1
ATOM 2417 C CA . ASN B 1 115 ? -8.281 17.875 1.115 1 98 115 ASN B CA 1
ATOM 2418 C C . ASN B 1 115 ? -9.508 17.922 0.211 1 98 115 ASN B C 1
ATOM 2420 O O . ASN B 1 115 ? -10.617 17.594 0.639 1 98 115 ASN B O 1
ATOM 2424 N N . LYS B 1 116 ? -9.297 18.328 -0.982 1 96.69 116 LYS B N 1
ATOM 2425 C CA . LYS B 1 116 ? -10.25 18.391 -2.088 1 96.69 116 LYS B CA 1
ATOM 2426 C C . LYS B 1 116 ? -11.273 19.516 -1.873 1 96.69 116 LYS B C 1
ATOM 2428 O O . LYS B 1 116 ? -12.453 19.344 -2.172 1 96.69 116 LYS B O 1
ATOM 2433 N N . VAL B 1 117 ? -10.781 20.641 -1.325 1 98.19 117 VAL B N 1
ATOM 2434 C CA . VAL B 1 117 ? -11.695 21.75 -1.055 1 98.19 117 VAL B CA 1
ATOM 2435 C C . VAL B 1 117 ? -12.172 22.359 -2.371 1 98.19 117 VAL B C 1
ATOM 2437 O O . VAL B 1 117 ? -13.117 23.156 -2.387 1 98.19 117 VAL B O 1
ATOM 2440 N N . ASP B 1 118 ? -11.508 22.062 -3.516 1 96.69 118 ASP B N 1
ATOM 2441 C CA . ASP B 1 118 ? -11.992 22.484 -4.824 1 96.69 118 ASP B CA 1
ATOM 2442 C C . ASP B 1 118 ? -13.336 21.844 -5.152 1 96.69 118 ASP B C 1
ATOM 2444 O O . ASP B 1 118 ? -14.055 22.328 -6.035 1 96.69 118 ASP B O 1
ATOM 2448 N N . LEU B 1 119 ? -13.664 20.812 -4.449 1 96.44 119 LEU B N 1
ATOM 2449 C CA . LEU B 1 119 ? -14.93 20.125 -4.68 1 96.44 119 LEU B CA 1
ATOM 2450 C C . LEU B 1 119 ? -15.969 20.547 -3.646 1 96.44 119 LEU B C 1
ATOM 2452 O O . LEU B 1 119 ? -16.609 19.688 -3.025 1 96.44 119 LEU B O 1
ATOM 2456 N N . GLU B 1 120 ? -16.156 21.859 -3.496 1 96.75 120 GLU B N 1
ATOM 2457 C CA . GLU B 1 120 ? -17.047 22.422 -2.492 1 96.75 120 GLU B CA 1
ATOM 2458 C C . GLU B 1 120 ? -18.469 21.906 -2.678 1 96.75 120 GLU B C 1
ATOM 2460 O O . GLU B 1 120 ? -19.188 21.672 -1.699 1 96.75 120 GLU B O 1
ATOM 2465 N N . ASN B 1 121 ? -18.875 21.609 -3.822 1 96.81 121 ASN B N 1
ATOM 2466 C CA . ASN B 1 121 ? -20.234 21.156 -4.109 1 96.81 121 ASN B CA 1
ATOM 2467 C C . ASN B 1 121 ? -20.469 19.734 -3.602 1 96.81 121 ASN B C 1
ATOM 2469 O O . ASN B 1 121 ? -21.609 19.328 -3.391 1 96.81 121 ASN B O 1
ATOM 2473 N N . ASP B 1 122 ? -19.453 19.016 -3.414 1 97.38 122 ASP B N 1
ATOM 2474 C CA . ASP B 1 122 ? -19.531 17.641 -2.957 1 97.38 122 ASP B CA 1
ATOM 2475 C C . ASP B 1 122 ? -19.172 17.516 -1.48 1 97.38 122 ASP B C 1
ATOM 2477 O O . ASP B 1 122 ? -18.984 16.422 -0.963 1 97.38 122 ASP B O 1
ATOM 2481 N N . ARG B 1 123 ? -19.047 18.609 -0.817 1 97.81 123 ARG B N 1
ATOM 2482 C CA . ARG B 1 123 ? -18.562 18.625 0.56 1 97.81 123 ARG B CA 1
ATOM 2483 C C . ARG B 1 123 ? -19.5 17.844 1.478 1 97.81 123 ARG B C 1
ATOM 2485 O O . ARG B 1 123 ? -20.719 18.031 1.442 1 97.81 123 ARG B O 1
ATOM 2492 N N . GLU B 1 124 ? -18.906 16.922 2.242 1 98.44 124 GLU B N 1
ATOM 2493 C CA . GLU B 1 124 ? -19.641 16.172 3.25 1 98.44 124 GLU B CA 1
ATOM 2494 C C . GLU B 1 124 ? -19.203 16.547 4.66 1 98.44 124 GLU B C 1
ATOM 2496 O O . GLU B 1 124 ? -19.969 16.438 5.609 1 98.44 124 GLU B O 1
ATOM 2501 N N . ILE B 1 125 ? -17.984 16.969 4.855 1 98.62 125 ILE B N 1
ATOM 2502 C CA . ILE B 1 125 ? -17.422 17.359 6.148 1 98.62 125 ILE B CA 1
ATOM 2503 C C . ILE B 1 125 ? -17.266 18.875 6.207 1 98.62 125 ILE B C 1
ATOM 2505 O O . ILE B 1 125 ? -16.484 19.453 5.457 1 98.62 125 ILE B O 1
ATOM 2509 N N . GLN B 1 126 ? -17.938 19.453 7.016 1 98.5 126 GLN B N 1
ATOM 2510 C CA . GLN B 1 126 ? -17.828 20.906 7.16 1 98.5 126 GLN B CA 1
ATOM 2511 C C . GLN B 1 126 ? -16.516 21.297 7.828 1 98.5 126 GLN B C 1
ATOM 2513 O O . GLN B 1 126 ? -15.969 20.516 8.625 1 98.5 126 GLN B O 1
ATOM 2518 N N . ARG B 1 127 ? -16.109 22.516 7.48 1 98.44 127 ARG B N 1
ATOM 2519 C CA . ARG B 1 127 ? -14.859 23 8.039 1 98.44 127 ARG B CA 1
ATOM 2520 C C . ARG B 1 127 ? -14.891 22.984 9.562 1 98.44 127 ARG B C 1
ATOM 2522 O O . ARG B 1 127 ? -13.914 22.609 10.211 1 98.44 127 ARG B O 1
ATOM 2529 N N . ALA B 1 128 ? -15.969 23.406 10.086 1 98.56 128 ALA B N 1
ATOM 2530 C CA . ALA B 1 128 ? -16.125 23.469 11.539 1 98.56 128 ALA B CA 1
ATOM 2531 C C . ALA B 1 128 ? -15.914 22.109 12.18 1 98.56 128 ALA B C 1
ATOM 2533 O O . ALA B 1 128 ? -15.391 22.016 13.297 1 98.56 128 ALA B O 1
ATOM 2534 N N . GLU B 1 129 ? -16.328 21.047 11.555 1 98.38 129 GLU B N 1
ATOM 2535 C CA . GLU B 1 129 ? -16.141 19.703 12.062 1 98.38 129 GLU B CA 1
ATOM 2536 C C . GLU B 1 129 ? -14.664 19.344 12.148 1 98.38 129 GLU B C 1
ATOM 2538 O O . GLU B 1 129 ? -14.219 18.75 13.133 1 98.38 129 GLU B O 1
ATOM 2543 N N . GLY B 1 130 ? -13.945 19.672 11.102 1 98.62 130 GLY B N 1
ATOM 2544 C CA . GLY B 1 130 ? -12.508 19.453 11.133 1 98.62 130 GLY B CA 1
ATOM 2545 C C . GLY B 1 130 ? -11.812 20.234 12.234 1 98.62 130 GLY B C 1
ATOM 2546 O O . GLY B 1 130 ? -10.938 19.703 12.922 1 98.62 130 GLY B O 1
ATOM 2547 N N . GLU B 1 131 ? -12.188 21.484 12.375 1 98.5 131 GLU B N 1
ATOM 2548 C CA . GLU B 1 131 ? -11.609 22.344 13.406 1 98.5 131 GLU B CA 1
ATOM 2549 C C . GLU B 1 131 ? -11.891 21.781 14.797 1 98.5 131 GLU B C 1
ATOM 2551 O O . GLU B 1 131 ? -11.008 21.781 15.664 1 98.5 131 GLU B O 1
ATOM 2556 N N . GLU B 1 132 ? -13.102 21.391 14.992 1 98.56 132 GLU B N 1
ATOM 2557 C CA . GLU B 1 132 ? -13.477 20.828 16.281 1 98.56 132 GLU B CA 1
ATOM 2558 C C . GLU B 1 132 ? -12.68 19.562 16.594 1 98.56 132 GLU B C 1
ATOM 2560 O O . GLU B 1 132 ? -12.227 19.375 17.719 1 98.56 132 GLU B O 1
ATOM 2565 N N . TRP B 1 133 ? -12.602 18.703 15.664 1 98.56 133 TRP B N 1
ATOM 2566 C CA . TRP B 1 133 ? -11.82 17.484 15.82 1 98.56 133 TRP B CA 1
ATOM 2567 C C . TRP B 1 133 ? -10.375 17.797 16.188 1 98.56 133 TRP B C 1
ATOM 2569 O O . TRP B 1 133 ? -9.812 17.188 17.094 1 98.56 133 TRP B O 1
ATOM 2579 N N . ALA B 1 134 ? -9.82 18.719 15.469 1 98.5 134 ALA B N 1
ATOM 2580 C CA . ALA B 1 134 ? -8.43 19.094 15.688 1 98.5 134 ALA B CA 1
ATOM 2581 C C . ALA B 1 134 ? -8.219 19.625 17.109 1 98.5 134 ALA B C 1
ATOM 2583 O O . ALA B 1 134 ? -7.23 19.297 17.766 1 98.5 134 ALA B O 1
ATOM 2584 N N . LYS B 1 135 ? -9.133 20.453 17.531 1 98 135 LYS B N 1
ATOM 2585 C CA . LYS B 1 135 ? -9.07 20.984 18.891 1 98 135 LYS B CA 1
ATOM 2586 C C . LYS B 1 135 ? -9.125 19.875 19.922 1 98 135 LYS B C 1
ATOM 2588 O O . LYS B 1 135 ? -8.312 19.844 20.859 1 98 135 LYS B O 1
ATOM 2593 N N . LYS B 1 136 ? -10.062 19.031 19.75 1 97.5 136 LYS B N 1
ATOM 2594 C CA . LYS B 1 136 ? -10.258 17.906 20.656 1 97.5 136 LYS B CA 1
ATOM 2595 C C . LYS B 1 136 ? -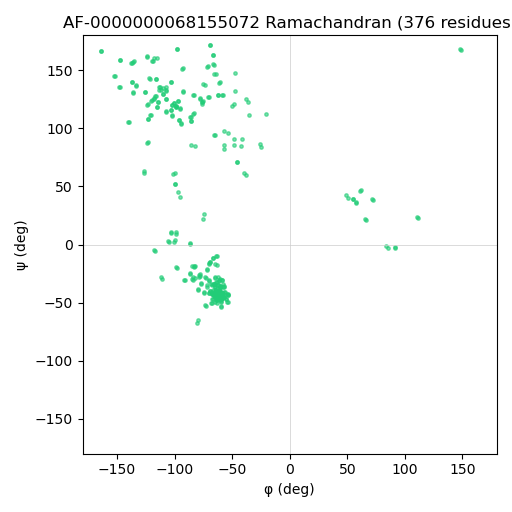9.008 17.047 20.75 1 97.5 136 LYS B C 1
ATOM 2597 O O . LYS B 1 136 ? -8.695 16.5 21.812 1 97.5 136 LYS B O 1
ATOM 2602 N N . HIS B 1 137 ? -8.297 16.906 19.688 1 96.62 137 HIS B N 1
ATOM 2603 C CA . HIS B 1 137 ? -7.172 15.969 19.625 1 96.62 137 HIS B CA 1
ATOM 2604 C C . HIS B 1 137 ? -5.84 16.719 19.672 1 96.62 137 HIS B C 1
ATOM 2606 O O . HIS B 1 137 ? -4.781 16.109 19.5 1 96.62 137 HIS B O 1
ATOM 2612 N N . HIS B 1 138 ? -5.891 18.047 19.828 1 95.44 138 HIS B N 1
ATOM 2613 C CA . HIS B 1 138 ? -4.707 18.875 19.969 1 95.44 138 HIS B CA 1
ATOM 2614 C C . HIS B 1 138 ? -3.809 18.797 18.75 1 95.44 138 HIS B C 1
ATOM 2616 O O . HIS B 1 138 ? -2.604 18.562 18.875 1 95.44 138 HIS B O 1
ATOM 2622 N N . THR B 1 139 ? -4.402 18.891 17.656 1 97.5 139 THR B N 1
ATOM 2623 C CA . THR B 1 139 ? -3.686 18.938 16.375 1 97.5 139 THR B CA 1
ATOM 2624 C C . THR B 1 139 ? -3.898 20.266 15.68 1 97.5 139 THR B C 1
ATOM 2626 O O . THR B 1 139 ? -4.766 21.062 16.078 1 97.5 139 THR B O 1
ATOM 2629 N N . GLY B 1 140 ? -2.994 20.594 14.719 1 98 140 GLY B N 1
ATOM 2630 C CA . GLY B 1 140 ? -3.338 21.656 13.781 1 98 140 GLY B CA 1
ATOM 2631 C C . GLY B 1 140 ? -4.445 21.266 12.82 1 98 140 GLY B C 1
ATOM 2632 O O . GLY B 1 140 ? -4.871 20.109 12.789 1 98 140 GLY B O 1
ATOM 2633 N N . PHE B 1 141 ? -4.887 22.297 12.062 1 98.81 141 PHE B N 1
ATOM 2634 C CA . PHE B 1 141 ? -5.93 22.047 11.078 1 98.81 141 PHE B CA 1
ATOM 2635 C C . PHE B 1 141 ? -5.766 22.969 9.867 1 98.81 141 PHE B C 1
ATOM 2637 O O . PHE B 1 141 ? -5.453 24.156 10.023 1 98.81 141 PHE B O 1
ATOM 2644 N N . ILE B 1 142 ? -5.91 22.375 8.711 1 98.75 142 ILE B N 1
ATOM 2645 C CA . ILE B 1 142 ? -5.887 23.172 7.484 1 98.75 142 ILE B CA 1
ATOM 2646 C C . ILE B 1 142 ? -6.711 22.469 6.402 1 98.75 142 ILE B C 1
ATOM 2648 O O . ILE B 1 142 ? -6.781 21.25 6.363 1 98.75 142 ILE B O 1
ATOM 2652 N N . GLU B 1 143 ? -7.367 23.219 5.578 1 98.81 143 GLU B N 1
ATOM 2653 C CA . GLU B 1 143 ? -8 22.688 4.375 1 98.81 143 GLU B CA 1
ATOM 2654 C C . GLU B 1 143 ? -7.188 23.016 3.127 1 98.81 143 GLU B C 1
ATOM 2656 O O . GLU B 1 143 ? -6.645 24.125 3.014 1 98.81 143 GLU B O 1
ATOM 2661 N N . VAL B 1 144 ? -7.137 22.031 2.285 1 98.62 144 VAL B N 1
ATOM 2662 C CA . VAL B 1 144 ? -6.25 22.156 1.131 1 98.62 144 VAL B CA 1
ATOM 2663 C C . VAL B 1 144 ? -6.961 21.641 -0.121 1 98.62 144 VAL B C 1
ATOM 2665 O O . VAL B 1 144 ? -7.957 20.922 -0.027 1 98.62 144 VAL B O 1
ATOM 2668 N N . SER B 1 145 ? -6.523 22.109 -1.239 1 98.12 145 SER B N 1
ATOM 2669 C CA . SER B 1 145 ? -6.762 21.453 -2.521 1 98.12 145 SER B CA 1
ATOM 2670 C C . SER B 1 145 ? -5.453 21.141 -3.238 1 98.12 145 SER B C 1
ATOM 2672 O O . SER B 1 145 ? -4.758 22.062 -3.686 1 98.12 145 SER B O 1
ATOM 2674 N N . ALA B 1 146 ? -5.109 19.859 -3.268 1 94.94 146 ALA B N 1
ATOM 2675 C CA . ALA B 1 146 ? -3.941 19.484 -4.059 1 94.94 146 ALA B CA 1
ATOM 2676 C C . ALA B 1 146 ? -4.121 19.875 -5.523 1 94.94 146 ALA B C 1
ATOM 2678 O O . ALA B 1 146 ? -3.186 20.375 -6.156 1 94.94 146 ALA B O 1
ATOM 2679 N N . LYS B 1 147 ? -5.293 19.656 -6.016 1 91.94 147 LYS B N 1
ATOM 2680 C CA . LYS B 1 147 ? -5.594 19.953 -7.414 1 91.94 147 LYS B CA 1
ATOM 2681 C C . LYS B 1 147 ? -5.469 21.453 -7.703 1 91.94 147 LYS B C 1
ATOM 2683 O O . LYS B 1 147 ? -4.844 21.844 -8.688 1 91.94 147 LYS B O 1
ATOM 2688 N N . GLY B 1 148 ? -6.059 22.297 -6.855 1 94.75 148 GLY B N 1
ATOM 2689 C CA . GLY B 1 148 ? -6.098 23.734 -7.043 1 94.75 148 GLY B CA 1
ATOM 2690 C C . GLY B 1 148 ? -4.879 24.438 -6.48 1 94.75 148 GLY B C 1
ATOM 2691 O O . GLY B 1 148 ? -4.773 25.656 -6.562 1 94.75 148 GLY B O 1
ATOM 2692 N N . LYS B 1 149 ? -3.955 23.719 -5.922 1 94.62 149 LYS B N 1
ATOM 2693 C CA . LYS B 1 149 ? -2.768 24.266 -5.27 1 94.62 149 LYS B CA 1
ATOM 2694 C C . LYS B 1 149 ? -3.146 25.266 -4.188 1 94.62 149 LYS B C 1
ATOM 2696 O O . LYS B 1 149 ? -2.586 26.359 -4.125 1 94.62 149 LYS B O 1
ATOM 2701 N N . ILE B 1 150 ? -4.152 24.938 -3.512 1 97.06 150 ILE B N 1
ATOM 2702 C CA . ILE B 1 150 ? -4.605 25.781 -2.41 1 97.06 150 ILE B CA 1
ATOM 2703 C C . ILE B 1 150 ? -4.02 25.266 -1.096 1 97.06 150 ILE B C 1
ATOM 2705 O O . ILE B 1 150 ? -4.309 24.141 -0.674 1 97.06 150 ILE B O 1
ATOM 2709 N N . ASN B 1 151 ? -3.17 26.062 -0.4 1 97.56 151 ASN B N 1
ATOM 2710 C CA . ASN B 1 151 ? -2.646 25.812 0.94 1 97.56 151 ASN B CA 1
ATOM 2711 C C . ASN B 1 151 ? -1.729 24.594 0.972 1 97.56 151 ASN B C 1
ATOM 2713 O O . ASN B 1 151 ? -1.573 23.953 2.014 1 97.56 151 ASN B O 1
ATOM 2717 N N . VAL B 1 152 ? -1.162 24.156 -0.167 1 96.81 152 VAL B N 1
ATOM 2718 C CA . VAL B 1 152 ? -0.279 23 -0.204 1 96.81 152 VAL B CA 1
ATOM 2719 C C . VAL B 1 152 ? 1.068 23.359 0.422 1 96.81 152 VAL B C 1
ATOM 2721 O O . VAL B 1 152 ? 1.513 22.703 1.367 1 96.81 152 VAL B O 1
ATOM 2724 N N . VAL B 1 153 ? 1.669 24.438 -0.056 1 93.75 153 VAL B N 1
ATOM 2725 C CA . VAL B 1 153 ? 2.959 24.875 0.47 1 93.75 153 VAL B CA 1
ATOM 2726 C C . VAL B 1 153 ? 2.814 25.25 1.941 1 93.75 153 VAL B C 1
ATOM 2728 O O . VAL B 1 153 ? 3.648 24.891 2.77 1 93.75 153 VAL B O 1
ATOM 2731 N N . GLU B 1 154 ? 1.767 25.891 2.264 1 96.44 154 GLU B N 1
ATOM 2732 C CA . GLU B 1 154 ? 1.479 26.359 3.619 1 96.44 154 GLU B CA 1
ATOM 2733 C C . GLU B 1 154 ? 1.401 25.188 4.594 1 96.44 154 GLU B C 1
ATOM 2735 O O . GLU B 1 154 ? 1.781 25.312 5.758 1 96.44 154 GLU B O 1
ATOM 2740 N N . THR B 1 155 ? 0.906 24.125 4.152 1 97.88 155 THR B N 1
ATOM 2741 C CA . THR B 1 155 ? 0.787 22.922 4.965 1 97.88 155 THR B CA 1
ATOM 2742 C C . THR B 1 155 ? 2.158 22.453 5.441 1 97.88 155 THR B C 1
ATOM 2744 O O . THR B 1 155 ? 2.354 22.188 6.629 1 97.88 155 THR B O 1
ATOM 2747 N N . PHE B 1 156 ? 3.086 22.391 4.586 1 96.38 156 PHE B N 1
ATOM 2748 C CA . PHE B 1 156 ? 4.41 21.891 4.926 1 96.38 156 PHE B CA 1
ATOM 2749 C C . PHE B 1 156 ? 5.207 22.938 5.699 1 96.38 156 PHE B C 1
ATOM 2751 O O . PHE B 1 156 ? 5.984 22.594 6.594 1 96.38 156 PHE B O 1
ATOM 2758 N N . GLU B 1 157 ? 4.988 24.172 5.383 1 95.62 157 GLU B N 1
ATOM 2759 C CA . GLU B 1 157 ? 5.605 25.234 6.176 1 95.62 157 GLU B CA 1
ATOM 2760 C C . GLU B 1 157 ? 5.098 25.219 7.613 1 95.62 157 GLU B C 1
ATOM 2762 O O . GLU B 1 157 ? 5.871 25.422 8.555 1 95.62 157 GLU B O 1
ATOM 2767 N N . TRP B 1 158 ? 3.777 25.078 7.742 1 96.94 158 TRP B N 1
ATOM 2768 C CA . TRP B 1 158 ? 3.203 24.969 9.078 1 96.94 158 TRP B CA 1
ATOM 2769 C C . TRP B 1 158 ? 3.881 23.844 9.867 1 96.94 158 TRP B C 1
ATOM 2771 O O . TRP B 1 158 ? 4.199 24.016 11.047 1 96.94 158 TRP B O 1
ATOM 2781 N N . MET B 1 159 ? 4.102 22.719 9.227 1 96.81 159 MET B N 1
ATOM 2782 C CA . MET B 1 159 ? 4.703 21.562 9.898 1 96.81 159 MET B CA 1
ATOM 2783 C C . MET B 1 159 ? 6.117 21.891 10.367 1 96.81 159 MET B C 1
ATOM 2785 O O . MET B 1 159 ? 6.496 21.562 11.492 1 96.81 159 MET B O 1
ATOM 2789 N N . VAL B 1 160 ? 6.887 22.531 9.508 1 94.5 160 VAL B N 1
ATOM 2790 C CA . VAL B 1 160 ? 8.25 22.906 9.875 1 94.5 160 VAL B CA 1
ATOM 2791 C C . VAL B 1 160 ? 8.227 23.797 11.109 1 94.5 160 VAL B C 1
ATOM 2793 O O . VAL B 1 160 ? 8.961 23.547 12.07 1 94.5 160 VAL B O 1
ATOM 2796 N N . ARG B 1 161 ? 7.359 24.766 11.125 1 96.25 161 ARG B N 1
ATOM 2797 C CA . ARG B 1 161 ? 7.258 25.672 12.258 1 96.25 161 ARG B CA 1
ATOM 2798 C C . ARG B 1 161 ? 6.828 24.938 13.523 1 96.25 161 ARG B C 1
ATOM 2800 O O . ARG B 1 161 ? 7.363 25.188 14.602 1 96.25 161 ARG B O 1
ATOM 2807 N N . ALA B 1 162 ? 5.855 24.109 13.352 1 96.25 162 ALA B N 1
ATOM 2808 C CA . ALA B 1 162 ? 5.34 23.359 14.492 1 96.25 162 ALA B CA 1
ATOM 2809 C C . ALA B 1 162 ? 6.418 22.469 15.102 1 96.25 162 ALA B C 1
ATOM 2811 O O . ALA B 1 162 ? 6.523 22.344 16.328 1 96.25 162 ALA B O 1
ATOM 2812 N N . ILE B 1 163 ? 7.199 21.828 14.281 1 94.88 163 ILE B N 1
ATOM 2813 C CA . ILE B 1 163 ? 8.266 20.938 14.75 1 94.88 163 ILE B CA 1
ATOM 2814 C C . ILE B 1 163 ? 9.344 21.766 15.445 1 94.88 163 ILE B C 1
ATOM 2816 O O . ILE B 1 163 ? 9.859 21.375 16.5 1 94.88 163 ILE B O 1
ATOM 2820 N N . ASP B 1 164 ? 9.68 22.891 14.875 1 93.81 164 ASP B N 1
ATOM 2821 C CA . ASP B 1 164 ? 10.664 23.766 15.508 1 93.81 164 ASP B CA 1
ATOM 2822 C C . ASP B 1 164 ? 10.203 24.203 16.891 1 93.81 164 ASP B C 1
ATOM 2824 O O . ASP B 1 164 ? 11 24.219 17.844 1 93.81 164 ASP B O 1
ATOM 2828 N N . GLU B 1 165 ? 8.977 24.594 16.953 1 95 165 GLU B N 1
ATOM 2829 C CA . GLU B 1 165 ? 8.422 25 18.25 1 95 165 GLU B CA 1
ATOM 2830 C C . GLU B 1 165 ? 8.445 23.844 19.234 1 95 165 GLU B C 1
ATOM 2832 O O . GLU B 1 165 ? 8.742 24.047 20.422 1 95 165 GLU B O 1
ATOM 2837 N N . TRP B 1 166 ? 8.078 22.719 18.734 1 93.19 166 TRP B N 1
ATOM 2838 C CA . TRP B 1 166 ? 8.094 21.516 19.578 1 93.19 166 TRP B CA 1
ATOM 2839 C C . TRP B 1 166 ? 9.5 21.234 20.094 1 93.19 166 TRP B C 1
ATOM 2841 O O . TRP B 1 166 ? 9.688 20.906 21.266 1 93.19 166 TRP B O 1
ATOM 2851 N N . ARG B 1 167 ? 10.492 21.328 19.25 1 91 167 ARG B N 1
ATOM 2852 C CA . ARG B 1 167 ? 11.883 21.094 19.625 1 91 167 ARG B CA 1
ATOM 2853 C C . ARG B 1 167 ? 12.336 22.062 20.703 1 91 167 ARG B C 1
ATOM 2855 O O . ARG B 1 167 ? 13.086 21.688 21.609 1 91 167 ARG B O 1
ATOM 2862 N N . LYS B 1 168 ? 11.93 23.297 20.609 1 92.12 168 LYS B N 1
ATOM 2863 C CA . LYS B 1 168 ? 12.281 24.312 21.609 1 92.12 168 LYS B CA 1
ATOM 2864 C C . LYS B 1 168 ? 11.719 23.953 22.984 1 92.12 168 LYS B C 1
ATOM 2866 O O . LYS B 1 168 ? 12.359 24.203 24 1 92.12 168 LYS B O 1
ATOM 2871 N N . LYS B 1 169 ? 10.594 23.375 22.922 1 91.5 169 LYS B N 1
ATOM 2872 C CA . LYS B 1 169 ? 9.906 23.031 24.172 1 91.5 169 LYS B CA 1
ATOM 2873 C C . LYS B 1 169 ? 10.414 21.719 24.75 1 91.5 169 LYS B C 1
ATOM 2875 O O . LYS B 1 169 ? 10.18 21.422 25.922 1 91.5 169 LYS B O 1
ATOM 2880 N N . HIS B 1 170 ? 11.031 20.938 23.906 1 87.94 170 HIS B N 1
ATOM 2881 C CA . HIS B 1 170 ? 11.508 19.625 24.344 1 87.94 170 HIS B CA 1
ATOM 2882 C C . HIS B 1 170 ? 12.992 19.453 24.031 1 87.94 170 HIS B C 1
ATOM 2884 O O . HIS B 1 170 ? 13.367 18.547 23.281 1 87.94 170 HIS B O 1
ATOM 2890 N N . PRO B 1 171 ? 13.914 20.203 24.562 1 81.44 171 PRO B N 1
ATOM 2891 C CA . PRO B 1 171 ? 15.344 20.188 24.203 1 81.44 171 PRO B CA 1
ATOM 2892 C C . PRO B 1 171 ? 16 18.844 24.484 1 81.44 171 PRO B C 1
ATOM 2894 O O . PRO B 1 171 ? 16.953 18.469 23.812 1 81.44 171 PRO B O 1
ATOM 2897 N N . ASP B 1 172 ? 15.594 18.047 25.406 1 75.81 172 ASP B N 1
ATOM 2898 C CA . ASP B 1 172 ? 16.203 16.781 25.781 1 75.81 172 ASP B CA 1
ATOM 2899 C C . ASP B 1 172 ? 15.93 15.703 24.734 1 75.81 172 ASP B C 1
ATOM 2901 O O . ASP B 1 172 ? 16.703 14.758 24.594 1 75.81 172 ASP B O 1
ATOM 2905 N N . LEU B 1 173 ? 14.852 15.781 24.016 1 65.81 173 LEU B N 1
ATOM 2906 C CA . LEU B 1 173 ? 14.445 14.758 23.062 1 65.81 173 LEU B CA 1
ATOM 2907 C C . LEU B 1 173 ? 15.086 15 21.703 1 65.81 173 LEU B C 1
ATOM 2909 O O . LEU B 1 173 ? 15.188 14.086 20.891 1 65.81 173 LEU B O 1
ATOM 2913 N N . ASN B 1 174 ? 15.469 16.188 21.328 1 58.91 174 ASN B N 1
ATOM 2914 C CA . ASN B 1 174 ? 16.062 16.562 20.047 1 58.91 174 ASN B CA 1
ATOM 2915 C C . ASN B 1 174 ? 17.375 15.828 19.797 1 58.91 174 ASN B C 1
ATOM 2917 O O . ASN B 1 174 ? 17.719 15.531 18.656 1 58.91 174 ASN B O 1
ATOM 2921 N N . THR B 1 175 ? 18.219 15.57 20.766 1 50.91 175 THR B N 1
ATOM 2922 C CA . THR B 1 175 ? 19.547 15 20.672 1 50.91 175 THR B CA 1
ATOM 2923 C C . THR B 1 175 ? 19.484 13.555 20.172 1 50.91 175 THR B C 1
ATOM 2925 O O . THR B 1 175 ? 20.344 13.109 19.422 1 50.91 175 THR B O 1
ATOM 2928 N N . GLN B 1 176 ? 18.547 12.867 20.484 1 47.34 176 GLN B N 1
ATOM 2929 C CA . GLN B 1 176 ? 18.547 11.438 20.188 1 47.34 176 GLN B CA 1
ATOM 2930 C C . GLN B 1 176 ? 18.062 11.172 18.766 1 47.34 176 GLN B C 1
ATOM 2932 O O . GLN B 1 176 ? 18.516 10.227 18.125 1 47.34 176 GLN B O 1
ATOM 2937 N N . ARG B 1 177 ? 17.281 11.938 18.281 1 53.19 177 ARG B N 1
ATOM 2938 C CA . ARG B 1 177 ? 16.688 11.602 17 1 53.19 177 ARG B CA 1
ATOM 2939 C C . ARG B 1 177 ? 17.609 12.008 15.844 1 53.19 177 ARG B C 1
ATOM 2941 O O . ARG B 1 177 ? 17.469 11.516 14.727 1 53.19 177 ARG B O 1
ATOM 2948 N N . SER B 1 178 ? 18.516 13.062 15.914 1 44.12 178 SER B N 1
ATOM 2949 C CA . SER B 1 178 ? 19.531 13.414 14.93 1 44.12 178 SER B CA 1
ATOM 2950 C C . SER B 1 178 ? 20.578 12.312 14.797 1 44.12 178 SER B C 1
ATOM 2952 O O . SER B 1 178 ? 21.25 12.211 13.773 1 44.12 178 SER B O 1
ATOM 2954 N N . ALA B 1 179 ? 20.984 11.703 15.898 1 39.81 179 ALA B N 1
ATOM 2955 C CA . ALA B 1 179 ? 22.094 10.75 15.867 1 39.81 179 ALA B CA 1
ATOM 2956 C C . ALA B 1 179 ? 21.75 9.547 14.992 1 39.81 179 ALA B C 1
ATOM 2958 O O . ALA B 1 179 ? 22.641 8.945 14.383 1 39.81 179 ALA B O 1
ATOM 2959 N N . ALA B 1 180 ? 20.578 9.25 15 1 38.56 180 ALA B N 1
ATOM 2960 C CA . ALA B 1 180 ? 20.281 8.031 14.242 1 38.56 180 ALA B CA 1
ATOM 2961 C C . ALA B 1 180 ? 20.5 8.25 12.75 1 38.56 180 ALA B C 1
ATOM 2963 O O . ALA B 1 180 ? 20.797 7.305 12.016 1 38.56 180 ALA B O 1
ATOM 2964 N N . VAL B 1 181 ? 20.266 9.328 12.164 1 37.66 181 VAL B N 1
ATOM 2965 C CA . VAL B 1 181 ? 20.547 9.508 10.742 1 37.66 181 VAL B CA 1
ATOM 2966 C C . VAL B 1 181 ? 22.047 9.734 10.531 1 37.66 181 VAL B C 1
ATOM 2968 O O . VAL B 1 181 ? 22.562 9.453 9.453 1 37.66 181 VAL B O 1
ATOM 2971 N N . GLY B 1 182 ? 22.75 10.266 11.5 1 32.47 182 GLY B N 1
ATOM 2972 C CA . GLY B 1 182 ? 24.141 10.641 11.281 1 32.47 182 GLY B CA 1
ATOM 2973 C C . GLY B 1 182 ? 25.094 9.461 11.336 1 32.47 182 GLY B C 1
ATOM 2974 O O . GLY B 1 182 ? 26.312 9.617 11.156 1 32.47 182 GLY B O 1
ATOM 2975 N N . LYS B 1 183 ? 24.828 8.508 11.992 1 31.89 183 LYS B N 1
ATOM 2976 C CA . LYS B 1 183 ? 25.969 7.602 12.109 1 31.89 183 LYS B CA 1
ATOM 2977 C C . LYS B 1 183 ? 26.203 6.836 10.812 1 31.89 183 LYS B C 1
ATOM 2979 O O . LYS B 1 183 ? 25.688 5.73 10.633 1 31.89 183 LYS B O 1
ATOM 2984 N N . LYS B 1 184 ? 25.828 7.312 9.625 1 30.67 184 LYS B N 1
ATOM 2985 C CA . LYS B 1 184 ? 26.672 6.66 8.633 1 30.67 184 LYS B CA 1
ATOM 2986 C C . LYS B 1 184 ? 28.156 6.84 8.961 1 30.67 184 LYS B C 1
ATOM 2988 O O . LYS B 1 184 ? 28.625 7.969 9.109 1 30.67 184 LYS B O 1
ATOM 2993 N N . LYS B 1 185 ? 28.734 5.879 9.609 1 29.78 185 LYS B N 1
ATOM 2994 C CA . LYS B 1 185 ? 30.188 5.68 9.727 1 29.78 185 LYS B CA 1
ATOM 2995 C C . LYS B 1 185 ? 30.906 6.055 8.438 1 29.78 185 LYS B C 1
ATOM 2997 O O . LYS B 1 185 ? 30.422 5.754 7.34 1 29.78 185 LYS B O 1
ATOM 3002 N N . LYS B 1 186 ? 31.844 6.965 8.484 1 31.48 186 LYS B N 1
ATOM 3003 C CA . LYS B 1 186 ? 33 7.176 7.613 1 31.48 186 LYS B CA 1
ATOM 3004 C C . LYS B 1 186 ? 33.594 5.848 7.188 1 31.48 186 LYS B C 1
ATOM 3006 O O . LYS B 1 186 ? 34.219 5.156 8 1 31.48 186 LYS B O 1
ATOM 3011 N N . CYS B 1 187 ? 32.906 5 6.543 1 27.14 187 CYS B N 1
ATOM 3012 C CA . CYS B 1 187 ? 33.75 3.963 5.945 1 27.14 187 CYS B CA 1
ATOM 3013 C C . CYS B 1 187 ? 34.969 4.574 5.25 1 27.14 187 CYS B C 1
ATOM 3015 O O . CYS B 1 187 ? 34.812 5.273 4.246 1 27.14 187 CYS B O 1
ATOM 3017 N N . THR B 1 188 ? 35.844 5.066 6.09 1 25.64 188 THR B N 1
ATOM 3018 C CA . THR B 1 188 ? 37.219 5.309 5.707 1 25.64 188 THR B CA 1
ATOM 3019 C C . THR B 1 188 ? 37.781 4.16 4.859 1 25.64 188 THR B C 1
ATOM 3021 O O . THR B 1 188 ? 37.781 3.01 5.309 1 25.64 188 THR B O 1
ATOM 3024 N N . LEU B 1 189 ? 37.531 4.25 3.662 1 24.75 189 LEU B N 1
ATOM 3025 C CA . LEU B 1 189 ? 38.438 3.562 2.756 1 24.75 189 LEU B CA 1
ATOM 3026 C C . LEU B 1 189 ? 39.906 3.877 3.104 1 24.75 189 LEU B C 1
ATOM 3028 O O . LEU B 1 189 ? 40.312 5.043 3.125 1 24.75 189 LEU B O 1
ATOM 3032 N N . PHE B 1 190 ? 40.375 2.971 3.971 1 22.53 190 PHE B N 1
ATOM 3033 C CA . PHE B 1 190 ? 41.812 2.818 3.74 1 22.53 190 PHE B CA 1
ATOM 3034 C C . PHE B 1 190 ? 42.062 2.256 2.35 1 22.53 190 PHE B C 1
ATOM 3036 O O . PHE B 1 190 ? 41.375 1.36 1.889 1 22.53 190 PHE B O 1
#